Protein AF-A0A1W1YGX4-F1 (afdb_monomer_lite)

Sequence (320 aa):
MTSGFPNDYAIAIAATKGESDTSKILYVQVPSALRSQWGLASNPDLVGQQVDVTGALESYFSHPGMTGTSAIALADGSTPEEPEEPGEPGEPTDPGSYYDGTAGLTGSALKSKLHDIISNNTALSYDQVWDGIKDVDEDPQNTANVVLLYQGTSSPKSNNGGDVDNWNREHVWAKSHGDFGTSNGPGTDLHHLRPTDVTVNSDRGNLDFDNGGSENDEAPGNYTDSDSWEPRDEVKGDVARMIFYMAVRYEAGDRVDLEVNDQVNNGSNPYMGRLSVLKQWSQQDPPDAFEQRRNERIFDNWQGNRNPFIDHPEWVESIW

Organism: NCBI:txid857417

Secondary structure (DSSP, 8-state):
--S----SSEEEEESSTT---TTSEEEEE--HHHHHHH-TTT-GGGTT--EEEEEEEEEETTEEEEEEEEEEEETTSPPPPP---SS--------GGGGTT-TT--HHHHHHHHHHHHT--PPPPTTHHHHHHHHHTEETTEEEEEE-TTT--EEETT-BSSSTT-EEEEESS-TTTTT-TTSTTGGG-TTTEEEEEHHHHHHHTTPEES--SEEPSSSTT-EE-SSEEEPPGGGHHHHHHHHHHHHHHS-BTBS---EEEB-S--TTSSEEEEHHHHHHHHHHS---HHHHHHHHHIIIIIIS---HHHH-TTHHHHH-

Structure (mmCIF, N/CA/C/O backbone):
data_AF-A0A1W1YGX4-F1
#
_entry.id   AF-A0A1W1YGX4-F1
#
loop_
_atom_site.group_PDB
_atom_site.id
_atom_site.type_symbol
_atom_site.label_atom_id
_atom_site.label_alt_id
_atom_site.label_comp_id
_atom_site.label_asym_id
_atom_site.label_entity_id
_atom_site.label_seq_id
_atom_site.pdbx_PDB_ins_code
_atom_site.Cartn_x
_atom_site.Cartn_y
_atom_site.Cartn_z
_atom_site.occupancy
_atom_site.B_iso_or_equiv
_atom_site.auth_seq_id
_atom_site.auth_comp_id
_atom_site.auth_asym_id
_atom_site.auth_atom_id
_atom_site.pdbx_PDB_model_num
ATOM 1 N N . MET A 1 1 ? 9.420 -1.938 -37.970 1.00 51.91 1 MET A N 1
ATOM 2 C CA . MET A 1 1 ? 9.369 -1.668 -36.517 1.00 51.91 1 MET A CA 1
ATOM 3 C C . MET A 1 1 ? 9.808 -2.955 -35.839 1.00 51.91 1 MET A C 1
ATOM 5 O O . MET A 1 1 ? 9.121 -3.947 -36.026 1.00 51.91 1 MET A O 1
ATOM 9 N N . THR A 1 2 ? 10.999 -3.013 -35.238 1.00 52.97 2 THR A N 1
ATOM 10 C CA . THR A 1 2 ? 11.661 -4.297 -34.902 1.00 52.97 2 THR A CA 1
ATOM 11 C C . THR A 1 2 ? 11.847 -4.584 -33.411 1.00 52.97 2 THR A C 1
ATOM 13 O O . THR A 1 2 ? 12.460 -5.597 -33.114 1.00 52.97 2 THR A O 1
ATOM 16 N N . SER A 1 3 ? 11.322 -3.766 -32.491 1.00 57.69 3 SER A N 1
ATOM 17 C CA . SER A 1 3 ? 11.201 -4.094 -31.052 1.00 57.69 3 SER A CA 1
ATOM 18 C C . SER A 1 3 ? 10.672 -2.896 -30.254 1.00 57.69 3 SER A C 1
ATOM 20 O O . SER A 1 3 ? 10.833 -1.759 -30.701 1.00 57.69 3 SER A O 1
ATOM 22 N N . GLY A 1 4 ? 10.121 -3.151 -29.060 1.00 62.75 4 GLY A N 1
ATOM 23 C CA . GLY A 1 4 ? 9.811 -2.129 -28.047 1.00 62.75 4 GLY A CA 1
ATOM 24 C C . GLY A 1 4 ? 8.344 -1.705 -27.962 1.00 62.75 4 GLY A C 1
ATOM 25 O O . GLY A 1 4 ? 8.090 -0.537 -27.696 1.00 62.75 4 GLY A O 1
ATOM 26 N N . PHE A 1 5 ? 7.398 -2.608 -28.248 1.00 79.44 5 PHE A N 1
ATOM 27 C CA . PHE A 1 5 ? 5.956 -2.333 -28.216 1.00 79.44 5 PHE A CA 1
ATOM 28 C C . PHE A 1 5 ? 5.558 -1.634 -26.904 1.00 79.44 5 PHE A C 1
ATOM 30 O O . PHE A 1 5 ? 5.652 -2.253 -25.849 1.00 79.44 5 PHE A O 1
ATOM 37 N N . PRO A 1 6 ? 5.145 -0.354 -26.943 1.00 74.69 6 PRO A N 1
ATOM 38 C CA . PRO A 1 6 ? 4.904 0.420 -25.725 1.00 74.69 6 PRO A CA 1
ATOM 39 C C . PRO A 1 6 ? 3.594 0.038 -25.024 1.00 74.69 6 PRO A C 1
ATOM 41 O O . PRO A 1 6 ? 3.343 0.499 -23.919 1.00 74.69 6 PRO A O 1
ATOM 44 N N . ASN A 1 7 ? 2.725 -0.725 -25.694 1.00 84.44 7 ASN A N 1
ATOM 45 C CA . ASN A 1 7 ? 1.460 -1.245 -25.180 1.00 84.44 7 ASN A CA 1
ATOM 46 C C . ASN A 1 7 ? 0.888 -2.311 -26.133 1.00 84.44 7 ASN A C 1
ATOM 48 O O . ASN A 1 7 ? 1.381 -2.502 -27.248 1.00 84.44 7 ASN A O 1
ATOM 52 N N . ASP A 1 8 ? -0.210 -2.934 -25.705 1.00 89.81 8 ASP A N 1
ATOM 53 C CA . ASP A 1 8 ? -0.960 -3.956 -26.444 1.00 89.81 8 ASP A CA 1
ATOM 54 C C . ASP A 1 8 ? -2.157 -3.408 -27.235 1.00 89.81 8 ASP A C 1
ATOM 56 O O . ASP A 1 8 ? -3.064 -4.149 -27.604 1.00 89.81 8 ASP A O 1
ATOM 60 N N . TYR A 1 9 ? -2.225 -2.097 -27.479 1.00 87.06 9 TYR A N 1
ATOM 61 C CA . TYR A 1 9 ? -3.452 -1.467 -27.986 1.00 87.06 9 TYR A CA 1
ATOM 62 C C . TYR A 1 9 ? -3.599 -1.518 -29.502 1.00 87.06 9 TYR A C 1
ATOM 64 O O . TYR A 1 9 ? -4.708 -1.338 -30.015 1.00 87.06 9 TYR A O 1
ATOM 72 N N . ALA A 1 10 ? -2.502 -1.731 -30.224 1.00 87.50 10 ALA A N 1
ATOM 73 C CA . ALA A 1 10 ? -2.506 -1.759 -31.675 1.00 87.50 10 ALA A CA 1
ATOM 74 C C . ALA A 1 10 ? -1.401 -2.653 -32.234 1.00 87.50 10 ALA A C 1
ATOM 76 O O . ALA A 1 10 ? -0.293 -2.709 -31.703 1.00 87.50 10 ALA A O 1
ATOM 77 N N . ILE A 1 11 ? -1.690 -3.272 -33.376 1.00 90.75 11 ILE A N 1
ATOM 78 C CA . ILE A 1 11 ? -0.707 -3.973 -34.203 1.00 90.75 11 ILE A CA 1
ATOM 79 C C . ILE A 1 11 ? -0.682 -3.366 -35.604 1.00 90.75 11 ILE A C 1
ATOM 81 O O . ILE A 1 11 ? -1.639 -2.726 -36.041 1.00 90.75 11 ILE A O 1
ATOM 85 N N . ALA A 1 12 ? 0.420 -3.556 -36.324 1.00 89.62 12 ALA A N 1
ATOM 86 C CA . ALA A 1 12 ? 0.527 -3.168 -37.725 1.00 89.62 12 ALA A CA 1
ATOM 87 C C . ALA A 1 12 ? 0.709 -4.418 -38.583 1.00 89.62 12 ALA A C 1
ATOM 89 O O . ALA A 1 12 ? 1.630 -5.201 -38.348 1.00 89.62 12 ALA A O 1
ATOM 90 N N . ILE A 1 13 ? -0.147 -4.585 -39.589 1.00 90.81 13 ILE A N 1
ATOM 91 C CA . ILE A 1 13 ? -0.066 -5.695 -40.539 1.00 90.81 13 ILE A CA 1
ATOM 92 C C . ILE A 1 13 ? 0.375 -5.182 -41.906 1.00 90.81 13 ILE A C 1
ATOM 94 O O . ILE A 1 13 ? 0.005 -4.087 -42.331 1.00 90.81 13 ILE A O 1
ATOM 98 N N . ALA A 1 14 ? 1.167 -5.978 -42.614 1.00 90.12 14 ALA A N 1
ATOM 99 C CA . ALA A 1 14 ? 1.654 -5.644 -43.943 1.00 90.12 14 ALA A CA 1
ATOM 100 C C . ALA A 1 14 ? 1.386 -6.790 -44.916 1.00 90.12 14 ALA A C 1
ATOM 102 O O . ALA A 1 14 ? 1.444 -7.959 -44.542 1.00 90.12 14 ALA A O 1
ATOM 103 N N . ALA A 1 15 ? 1.162 -6.460 -46.189 1.00 86.94 15 ALA A N 1
ATOM 104 C CA . ALA A 1 15 ? 0.949 -7.465 -47.232 1.00 86.94 15 ALA A CA 1
ATOM 105 C C . ALA A 1 15 ? 2.222 -8.267 -47.575 1.00 86.94 15 ALA A C 1
ATOM 107 O O . ALA A 1 15 ? 2.141 -9.327 -48.193 1.00 86.94 15 ALA A O 1
ATOM 108 N N . THR A 1 16 ? 3.404 -7.765 -47.202 1.00 86.44 16 THR A N 1
ATOM 109 C CA . THR A 1 16 ? 4.698 -8.396 -47.489 1.00 86.44 16 THR A CA 1
ATOM 110 C C . THR A 1 16 ? 5.603 -8.393 -46.262 1.00 86.44 16 THR A C 1
ATOM 112 O O . THR A 1 16 ? 5.737 -7.377 -45.578 1.00 86.44 16 THR A O 1
ATOM 115 N N . LYS A 1 17 ? 6.278 -9.521 -46.012 1.00 83.75 17 LYS A N 1
ATOM 116 C CA . LYS A 1 17 ? 7.215 -9.680 -44.892 1.00 83.75 17 LYS A CA 1
ATOM 117 C C . LYS A 1 17 ? 8.342 -8.642 -44.957 1.00 83.75 17 LYS A C 1
ATOM 119 O O . LYS A 1 17 ? 9.005 -8.514 -45.983 1.00 83.75 17 LYS A O 1
ATOM 124 N N . GLY A 1 18 ? 8.584 -7.956 -43.840 1.00 80.94 18 GLY A N 1
ATOM 125 C CA . GLY A 1 18 ? 9.648 -6.956 -43.707 1.00 80.94 18 GLY A CA 1
ATOM 126 C C . GLY A 1 18 ? 9.294 -5.557 -44.221 1.00 80.94 18 GLY A C 1
ATOM 127 O O . GLY A 1 18 ? 10.152 -4.681 -44.174 1.00 80.94 18 GLY A O 1
ATOM 128 N N . GLU A 1 19 ? 8.062 -5.331 -44.687 1.00 86.81 19 GLU A N 1
ATOM 129 C CA . GLU A 1 19 ? 7.588 -3.988 -45.032 1.00 86.81 19 GLU A CA 1
ATOM 130 C C . GLU A 1 19 ? 7.532 -3.097 -43.783 1.00 86.81 19 GLU A C 1
ATOM 132 O O . GLU A 1 19 ? 7.082 -3.505 -42.710 1.00 86.81 19 GLU A O 1
ATOM 137 N N . SER A 1 20 ? 8.026 -1.873 -43.926 1.00 81.88 20 SER A N 1
ATOM 138 C CA . SER A 1 20 ? 8.138 -0.889 -42.848 1.00 81.88 20 SER A CA 1
ATOM 139 C C . SER A 1 20 ? 7.674 0.507 -43.259 1.00 81.88 20 SER A C 1
ATOM 141 O O . SER A 1 20 ? 7.694 1.418 -42.435 1.00 81.88 20 SER A O 1
ATOM 143 N N . ASP A 1 21 ? 7.295 0.692 -44.523 1.00 84.31 21 ASP A N 1
ATOM 144 C CA . ASP A 1 21 ? 6.683 1.910 -45.038 1.00 84.31 21 ASP A CA 1
ATOM 145 C C . ASP A 1 21 ? 5.280 2.068 -44.441 1.00 84.31 21 ASP A C 1
ATOM 147 O O . ASP A 1 21 ? 4.372 1.286 -44.726 1.00 84.31 21 ASP A O 1
ATOM 151 N N . THR A 1 22 ? 5.091 3.097 -43.613 1.00 81.12 22 THR A N 1
ATOM 152 C CA . THR A 1 22 ? 3.831 3.339 -42.894 1.00 81.12 22 THR A CA 1
ATOM 153 C C . THR A 1 22 ? 2.647 3.622 -43.820 1.00 81.12 22 THR A C 1
ATOM 155 O O . THR A 1 22 ? 1.501 3.511 -43.399 1.00 81.12 22 THR A O 1
ATOM 158 N N . SER A 1 23 ? 2.899 3.933 -45.097 1.00 82.56 23 SER A N 1
ATOM 159 C CA . SER A 1 23 ? 1.852 4.083 -46.113 1.00 82.56 23 SER A CA 1
ATOM 160 C C . SER A 1 23 ? 1.359 2.757 -46.710 1.00 82.56 23 SER A C 1
ATOM 162 O O . SER A 1 23 ? 0.353 2.745 -47.419 1.00 82.56 23 SER A O 1
ATOM 164 N N . LYS A 1 24 ? 2.051 1.643 -46.438 1.00 84.94 24 LYS A N 1
ATOM 165 C CA . LYS A 1 24 ? 1.766 0.300 -46.981 1.00 84.94 24 LYS A CA 1
ATOM 166 C C . LYS A 1 24 ? 1.413 -0.733 -45.913 1.00 84.94 24 LYS A C 1
ATOM 168 O O . LYS A 1 24 ? 1.269 -1.916 -46.227 1.00 84.94 24 LYS A O 1
ATOM 173 N N . ILE A 1 25 ? 1.281 -0.292 -44.670 1.00 88.31 25 ILE A N 1
ATOM 174 C CA . ILE A 1 25 ? 0.850 -1.120 -43.547 1.00 88.31 25 ILE A CA 1
ATOM 175 C C . ILE A 1 25 ? -0.532 -0.666 -43.092 1.00 88.31 25 ILE A C 1
ATOM 177 O O . ILE A 1 25 ? -0.873 0.512 -43.173 1.00 88.31 25 ILE A O 1
ATOM 181 N N . LEU A 1 26 ? -1.332 -1.615 -42.625 1.00 88.12 26 LEU A N 1
ATOM 182 C CA . LEU A 1 26 ? -2.630 -1.355 -42.028 1.00 88.12 26 LEU A CA 1
ATOM 183 C C . LEU A 1 26 ? -2.476 -1.402 -40.510 1.00 88.12 26 LEU A C 1
ATOM 185 O O . LEU A 1 26 ? -2.019 -2.406 -39.960 1.00 88.12 26 LEU A O 1
ATOM 189 N N . TYR A 1 27 ? -2.872 -0.327 -39.835 1.00 89.44 27 TYR A N 1
ATOM 190 C CA . TYR A 1 27 ? -2.946 -0.309 -38.379 1.00 89.44 27 TYR A CA 1
ATOM 191 C C . TYR A 1 27 ? -4.245 -0.961 -37.926 1.00 89.44 27 TYR A C 1
ATOM 193 O O . TYR A 1 27 ? -5.314 -0.632 -38.432 1.00 89.44 27 TYR A O 1
ATOM 201 N N . VAL A 1 28 ? -4.151 -1.867 -36.966 1.00 90.38 28 VAL A N 1
ATOM 202 C CA . VAL A 1 28 ? -5.272 -2.620 -36.413 1.00 90.38 28 VAL A CA 1
ATOM 203 C C . VAL A 1 28 ? -5.360 -2.295 -34.932 1.00 90.38 28 VAL A C 1
ATOM 205 O O . VAL A 1 28 ? -4.401 -2.502 -34.191 1.00 90.38 28 VAL A O 1
ATOM 208 N N . GLN A 1 29 ? -6.508 -1.787 -34.498 1.00 88.94 29 GLN A N 1
ATOM 209 C CA . GLN A 1 29 ? -6.807 -1.628 -33.081 1.00 88.94 29 GLN A CA 1
ATOM 210 C C . GLN A 1 29 ? -7.002 -3.009 -32.441 1.00 88.94 29 GLN A C 1
ATOM 212 O O . GLN A 1 29 ? -7.715 -3.840 -33.003 1.00 88.94 29 GLN A O 1
ATOM 217 N N . VAL A 1 30 ? -6.437 -3.237 -31.255 1.00 90.06 30 VAL A N 1
ATOM 218 C CA . VAL A 1 30 ? -6.647 -4.458 -30.459 1.00 90.06 30 VAL A CA 1
ATOM 219 C C . VAL A 1 30 ? -7.526 -4.120 -29.245 1.00 90.06 30 VAL A C 1
ATOM 221 O O . VAL A 1 30 ? -7.066 -3.490 -28.280 1.00 90.06 30 VAL A O 1
ATOM 224 N N . PRO A 1 31 ? -8.828 -4.467 -29.279 1.00 82.38 31 PRO A N 1
ATOM 225 C CA . PRO A 1 31 ? -9.720 -4.293 -28.137 1.00 82.38 31 PRO A CA 1
ATOM 226 C C . PRO A 1 31 ? -9.259 -5.111 -26.939 1.00 82.38 31 PRO A C 1
ATOM 228 O O . PRO A 1 31 ? -8.616 -6.139 -27.117 1.00 82.38 31 PRO A O 1
ATOM 231 N N . SER A 1 32 ? -9.638 -4.682 -25.732 1.00 79.25 32 SER A N 1
ATOM 232 C CA . SER A 1 32 ? -9.234 -5.308 -24.462 1.00 79.25 32 SER A CA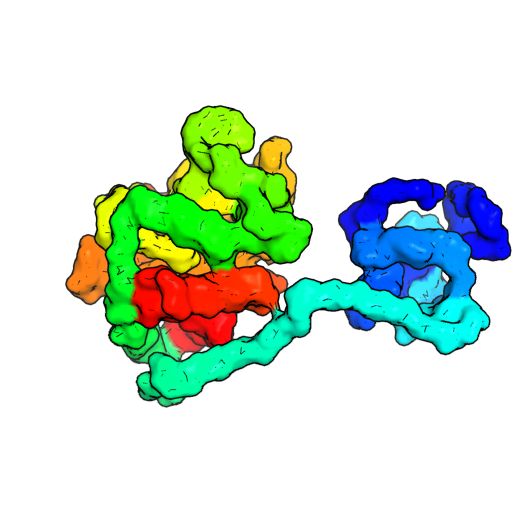 1
ATOM 233 C C . SER A 1 32 ? -9.353 -6.834 -24.468 1.00 79.25 32 SER A C 1
ATOM 235 O O . SER A 1 32 ? -8.394 -7.506 -24.114 1.00 79.25 32 SER A O 1
ATOM 237 N N . ALA A 1 33 ? -10.472 -7.366 -24.967 1.00 81.00 33 ALA A N 1
ATOM 238 C CA . ALA A 1 33 ? -10.752 -8.803 -25.034 1.00 81.00 33 ALA A CA 1
ATOM 239 C C . ALA A 1 33 ? -9.777 -9.624 -25.903 1.00 81.00 33 ALA A C 1
ATOM 241 O O . ALA A 1 33 ? -9.803 -10.845 -25.840 1.00 81.00 33 ALA A O 1
ATOM 242 N N . LEU A 1 34 ? -8.960 -8.977 -26.740 1.00 85.56 34 LEU A N 1
ATOM 243 C CA . LEU A 1 34 ? -7.992 -9.632 -27.624 1.00 85.56 34 LEU A CA 1
ATOM 244 C C . LEU A 1 34 ? -6.536 -9.312 -27.249 1.00 85.56 34 LEU A C 1
ATOM 246 O O . LEU A 1 34 ? -5.625 -9.819 -27.896 1.00 85.56 34 LEU A O 1
ATOM 250 N N . ARG A 1 35 ? -6.290 -8.467 -26.237 1.00 87.75 35 ARG A N 1
ATOM 251 C CA . ARG A 1 35 ? -4.935 -7.977 -25.921 1.00 87.75 35 ARG A CA 1
ATOM 252 C C . ARG A 1 35 ? -4.028 -9.059 -25.355 1.00 87.75 35 ARG A C 1
ATOM 254 O O . ARG A 1 35 ? -2.883 -9.117 -25.788 1.00 87.75 35 ARG A O 1
ATOM 261 N N . SER A 1 36 ? -4.540 -9.924 -24.474 1.00 83.56 36 SER A N 1
ATOM 262 C CA . SER A 1 36 ? -3.743 -11.014 -23.887 1.00 83.56 36 SER A CA 1
ATOM 263 C C . SER A 1 36 ? -3.160 -11.933 -24.959 1.00 83.56 36 SER A C 1
ATOM 265 O O . SER A 1 36 ? -2.019 -12.355 -24.841 1.00 83.56 36 SER A O 1
ATOM 267 N N . GLN A 1 37 ? -3.901 -12.167 -26.048 1.00 85.25 37 GLN A N 1
ATOM 268 C CA . GLN A 1 37 ? -3.499 -13.071 -27.128 1.00 85.25 37 GLN A CA 1
ATOM 269 C C . GLN A 1 37 ? -2.794 -12.384 -28.302 1.00 85.25 37 GLN A C 1
ATOM 271 O O . GLN A 1 37 ? -2.027 -13.031 -29.003 1.00 85.25 37 GLN A O 1
ATOM 276 N N . TRP A 1 38 ? -3.086 -11.109 -28.581 1.00 90.81 38 TRP A N 1
ATOM 277 C CA . TRP A 1 38 ? -2.663 -10.446 -29.829 1.00 90.81 38 TRP A CA 1
ATOM 278 C C . TRP A 1 38 ? -1.881 -9.154 -29.627 1.00 90.81 38 TRP A C 1
ATOM 280 O O . TRP A 1 38 ? -1.360 -8.587 -30.591 1.00 90.81 38 TRP A O 1
ATOM 290 N N . GLY A 1 39 ? -1.803 -8.671 -28.392 1.00 89.88 39 GLY A N 1
ATOM 291 C CA . GLY A 1 39 ? -0.984 -7.531 -28.032 1.00 89.88 39 GLY A CA 1
ATOM 292 C C . GLY A 1 39 ? 0.496 -7.868 -28.167 1.00 89.88 39 GLY A C 1
ATOM 293 O O . GLY A 1 39 ? 0.948 -8.879 -27.638 1.00 89.88 39 GLY A O 1
ATOM 294 N N . LEU A 1 40 ? 1.257 -7.046 -28.893 1.00 88.31 40 LEU A N 1
ATOM 295 C CA . LEU A 1 40 ? 2.670 -7.324 -29.167 1.00 88.31 40 LEU A CA 1
ATOM 296 C C . LEU A 1 40 ? 3.610 -6.973 -28.003 1.00 88.31 40 LEU A C 1
ATOM 298 O O . LEU A 1 40 ? 4.750 -7.432 -28.018 1.00 88.31 40 LEU A O 1
ATOM 302 N N . ALA A 1 41 ? 3.174 -6.183 -27.016 1.00 82.94 41 ALA A N 1
ATOM 303 C CA . ALA A 1 41 ? 3.945 -5.977 -25.790 1.00 82.94 41 ALA A CA 1
ATOM 304 C C . ALA A 1 41 ? 3.923 -7.248 -24.932 1.00 82.94 41 ALA A C 1
ATOM 306 O O . ALA A 1 41 ? 4.977 -7.680 -24.473 1.00 82.94 41 ALA A O 1
ATOM 307 N N . SER A 1 42 ? 2.757 -7.890 -24.825 1.00 82.75 42 SER A N 1
ATOM 308 C CA . SER A 1 42 ? 2.592 -9.190 -24.162 1.00 82.75 42 SER A CA 1
ATOM 309 C C . SER A 1 42 ? 3.091 -10.373 -25.004 1.00 82.75 42 SER A C 1
ATOM 311 O O . SER A 1 42 ? 3.617 -11.340 -24.464 1.00 82.75 42 SER A O 1
ATOM 313 N N . ASN A 1 43 ? 2.978 -10.292 -26.335 1.00 85.25 43 ASN A N 1
ATOM 314 C CA . ASN A 1 43 ? 3.267 -11.388 -27.270 1.00 85.25 43 ASN A CA 1
ATOM 315 C C . ASN A 1 43 ? 4.255 -10.965 -28.380 1.00 85.25 43 ASN A C 1
ATOM 317 O O . ASN A 1 43 ? 3.900 -10.954 -29.568 1.00 85.25 43 ASN A O 1
ATOM 321 N N . PRO A 1 44 ? 5.512 -10.612 -28.048 1.00 85.75 44 PRO A N 1
ATOM 322 C CA . PRO A 1 44 ? 6.487 -10.141 -29.036 1.00 85.75 44 PRO A CA 1
ATOM 323 C C . PRO A 1 44 ? 6.828 -11.193 -30.108 1.00 85.75 44 PRO A C 1
ATOM 325 O O . PRO A 1 44 ? 7.241 -10.830 -31.212 1.00 85.75 44 PRO A O 1
ATOM 328 N N . ASP A 1 45 ? 6.604 -12.480 -29.832 1.00 84.94 45 ASP A N 1
ATOM 329 C CA . ASP A 1 45 ? 6.863 -13.587 -30.763 1.00 84.94 45 ASP A CA 1
ATOM 330 C C . ASP A 1 45 ? 5.851 -13.678 -31.921 1.00 84.94 45 ASP A C 1
ATOM 332 O O . ASP A 1 45 ? 6.099 -14.358 -32.923 1.00 84.94 45 ASP A O 1
ATOM 336 N N . LEU A 1 46 ? 4.736 -12.939 -31.853 1.00 87.12 46 LEU A N 1
ATOM 337 C CA . LEU A 1 46 ? 3.782 -12.827 -32.963 1.00 87.12 46 LEU A CA 1
ATOM 338 C C . LEU A 1 46 ? 4.303 -11.964 -34.118 1.00 87.12 46 LEU A C 1
ATOM 340 O O . LEU A 1 46 ? 3.722 -11.945 -35.209 1.00 87.12 46 LEU A O 1
ATOM 344 N N . VAL A 1 47 ? 5.416 -11.254 -33.925 1.00 87.81 47 VAL A N 1
ATOM 345 C CA . VAL A 1 47 ? 6.023 -10.442 -34.979 1.00 87.81 47 VAL A CA 1
ATOM 346 C C . VAL A 1 47 ? 6.437 -11.314 -36.162 1.00 87.81 47 VAL A C 1
ATOM 348 O O . VAL A 1 47 ? 7.305 -12.179 -36.078 1.00 87.81 47 VAL A O 1
ATOM 351 N N . GLY A 1 48 ? 5.855 -11.017 -37.324 1.00 85.19 48 GLY A N 1
ATOM 352 C CA . GLY A 1 48 ? 6.144 -11.728 -38.568 1.00 85.19 48 GLY A CA 1
ATOM 353 C C . GLY A 1 48 ? 5.263 -12.951 -38.818 1.00 85.19 48 GLY A C 1
ATOM 354 O O . GLY A 1 48 ? 5.464 -13.605 -39.845 1.00 85.19 48 GLY A O 1
ATOM 355 N N . GLN A 1 49 ? 4.292 -13.222 -37.940 1.00 88.44 49 GLN A N 1
ATOM 356 C CA . GLN A 1 49 ? 3.219 -14.179 -38.193 1.00 88.44 49 GLN A CA 1
ATOM 357 C C . GLN A 1 49 ? 2.201 -13.619 -39.193 1.00 88.44 49 GLN A C 1
ATOM 359 O O . GLN A 1 49 ? 2.004 -12.406 -39.304 1.00 88.44 49 GLN A O 1
ATOM 364 N N . GLN A 1 50 ? 1.559 -14.514 -39.944 1.00 89.00 50 GLN A N 1
ATOM 365 C CA . GLN A 1 50 ? 0.488 -14.150 -40.866 1.00 89.00 50 GLN A CA 1
ATOM 366 C C . GLN A 1 50 ? -0.858 -14.259 -40.149 1.00 89.00 50 GLN A C 1
ATOM 368 O O . GLN A 1 50 ? -1.182 -15.313 -39.604 1.00 89.00 50 GLN A O 1
ATOM 373 N N . VAL A 1 51 ? -1.638 -13.180 -40.188 1.00 89.38 51 VAL A N 1
ATOM 374 C CA . VAL A 1 51 ? -2.921 -13.080 -39.489 1.00 89.38 51 VAL A CA 1
ATOM 375 C C . VAL A 1 51 ? -4.039 -12.641 -40.425 1.00 89.38 51 VAL A C 1
ATOM 377 O O . VAL A 1 51 ? -3.820 -11.826 -41.324 1.00 89.38 51 VAL A O 1
ATOM 380 N N . ASP A 1 52 ? -5.239 -13.141 -40.161 1.00 89.00 52 ASP A N 1
ATOM 381 C CA . ASP A 1 52 ? -6.498 -12.629 -40.685 1.00 89.00 52 ASP A CA 1
ATOM 382 C C . ASP A 1 52 ? -7.170 -11.774 -39.607 1.00 89.00 52 ASP A C 1
ATOM 384 O O . ASP A 1 52 ? -7.262 -12.174 -38.446 1.00 89.00 52 ASP A O 1
ATOM 388 N N . VAL A 1 53 ? -7.646 -10.586 -39.984 1.00 88.81 53 VAL A N 1
ATOM 389 C CA . VAL A 1 53 ? -8.252 -9.615 -39.061 1.00 88.81 53 VAL A CA 1
ATOM 390 C C . VAL A 1 53 ? -9.639 -9.236 -39.567 1.00 88.81 53 VAL A C 1
ATOM 392 O O . VAL A 1 53 ? -9.811 -8.891 -40.737 1.00 88.81 53 VAL A O 1
ATOM 395 N N . THR A 1 54 ? -10.633 -9.286 -38.681 1.00 88.94 54 THR A N 1
ATOM 396 C CA . THR A 1 54 ? -12.010 -8.864 -38.967 1.00 88.94 54 THR A CA 1
ATOM 397 C C . THR A 1 54 ? -12.354 -7.617 -38.161 1.00 88.94 54 THR A C 1
ATOM 399 O O . THR A 1 54 ? -12.271 -7.630 -36.935 1.00 88.94 54 THR A O 1
ATOM 402 N N . GLY A 1 55 ? -12.787 -6.555 -38.838 1.00 87.25 55 GLY A N 1
ATOM 403 C CA . GLY A 1 55 ? -13.176 -5.291 -38.214 1.00 87.25 55 GLY A CA 1
ATOM 404 C C . GLY A 1 55 ? -13.721 -4.288 -39.231 1.00 87.25 55 GLY A C 1
ATOM 405 O O . GLY A 1 55 ? -13.867 -4.601 -40.417 1.00 87.25 55 GLY A O 1
ATOM 406 N N . ALA A 1 56 ? -14.029 -3.079 -38.766 1.00 85.62 56 ALA A N 1
ATOM 407 C CA . ALA A 1 56 ? -14.455 -1.974 -39.617 1.00 85.62 56 ALA A CA 1
ATOM 408 C C . ALA A 1 56 ? -13.237 -1.223 -40.174 1.00 85.62 56 ALA A C 1
ATOM 410 O O . ALA A 1 56 ? -12.240 -1.047 -39.480 1.00 85.62 56 ALA A O 1
ATOM 411 N N . LEU A 1 57 ? -13.308 -0.770 -41.430 1.00 84.38 57 LEU A N 1
ATOM 412 C CA . LEU A 1 57 ? -12.265 0.070 -42.024 1.00 84.38 57 LEU A CA 1
ATOM 413 C C . LEU A 1 57 ? -12.599 1.546 -41.787 1.00 84.38 57 LEU A C 1
ATOM 415 O O . LEU A 1 57 ? -13.538 2.072 -42.386 1.00 84.38 57 LEU A O 1
ATOM 419 N N . GLU A 1 58 ? -11.812 2.212 -40.949 1.00 82.06 58 GLU A N 1
ATOM 420 C CA . GLU A 1 58 ? -11.993 3.616 -40.569 1.00 82.06 58 GLU A CA 1
ATOM 421 C C . GLU A 1 58 ? -10.643 4.350 -40.491 1.00 82.06 58 GLU A C 1
ATOM 423 O O . GLU A 1 58 ? -9.594 3.810 -40.836 1.00 82.06 58 GLU A O 1
ATOM 428 N N . SER A 1 59 ? -10.650 5.621 -40.084 1.00 75.88 59 SER A N 1
ATOM 429 C CA . SER A 1 59 ? -9.408 6.345 -39.805 1.00 75.88 59 SER A CA 1
ATOM 430 C C . SER A 1 59 ? -8.883 5.963 -38.420 1.00 75.88 59 SER A C 1
ATOM 432 O O . SER A 1 59 ? -9.594 6.114 -37.429 1.00 75.88 59 SER A O 1
ATOM 434 N N . TYR A 1 60 ? -7.630 5.524 -38.338 1.00 70.88 60 TYR A N 1
ATOM 435 C CA . TYR A 1 60 ? -6.925 5.227 -37.095 1.00 70.88 60 TYR A CA 1
ATOM 436 C C . TYR A 1 60 ? -5.516 5.831 -37.160 1.00 70.88 60 TYR A C 1
ATOM 438 O O . TYR A 1 60 ? -4.803 5.655 -38.146 1.00 70.88 60 TYR A O 1
ATOM 446 N N . PHE A 1 61 ? -5.139 6.630 -36.155 1.00 63.53 61 PHE A N 1
ATOM 447 C CA . PHE A 1 61 ? -3.911 7.448 -36.163 1.00 63.53 61 PHE A CA 1
ATOM 448 C C . PHE A 1 61 ? -3.721 8.324 -37.418 1.00 63.53 61 PHE A C 1
ATOM 450 O O . PHE A 1 61 ? -2.603 8.554 -37.865 1.00 63.53 61 PHE A O 1
ATOM 457 N N . SER A 1 62 ? -4.807 8.861 -37.984 1.00 73.69 62 SER A N 1
ATOM 458 C CA . SER A 1 62 ? -4.791 9.651 -39.233 1.00 73.69 62 SER A CA 1
ATOM 459 C C . SER A 1 62 ? -4.418 8.862 -40.501 1.00 73.69 62 SER A C 1
ATOM 461 O O . SER A 1 62 ? -4.145 9.465 -41.540 1.00 73.69 62 SER A O 1
ATOM 463 N N . HIS A 1 63 ? -4.459 7.527 -40.444 1.00 73.00 63 HIS A N 1
ATOM 464 C CA . HIS A 1 63 ? -4.274 6.611 -41.571 1.00 73.00 63 HIS A CA 1
ATOM 465 C C . HIS A 1 63 ? -5.506 5.709 -41.749 1.00 73.00 63 HIS A C 1
ATOM 467 O O . HIS A 1 63 ? -6.274 5.538 -40.803 1.00 73.00 63 HIS A O 1
ATOM 473 N N . PRO A 1 64 ? -5.725 5.102 -42.931 1.00 76.06 64 PRO A N 1
ATOM 474 C CA . PRO A 1 64 ? -6.655 3.983 -43.047 1.00 76.06 64 PRO A CA 1
ATOM 475 C C . PRO A 1 64 ? -6.242 2.872 -42.074 1.00 76.06 64 PRO A C 1
ATOM 477 O O . PRO A 1 64 ? -5.106 2.400 -42.117 1.00 76.06 64 PRO A O 1
ATOM 480 N N . GLY A 1 65 ? -7.149 2.477 -41.190 1.00 82.88 65 GLY A N 1
ATOM 481 C CA . GLY A 1 65 ? -6.918 1.468 -40.168 1.00 82.88 65 GLY A CA 1
ATOM 482 C C . GLY A 1 65 ? -8.164 0.636 -39.904 1.00 82.88 65 GLY A C 1
ATOM 483 O O . GLY A 1 65 ? -9.270 0.976 -40.322 1.00 82.88 65 GLY A O 1
ATOM 484 N N . MET A 1 66 ? -7.970 -0.489 -39.233 1.00 85.44 66 MET A N 1
ATOM 485 C CA . MET A 1 66 ? -9.049 -1.365 -38.813 1.00 85.44 66 MET A CA 1
ATOM 486 C C . MET A 1 66 ? -9.408 -1.064 -37.359 1.00 85.44 66 MET A C 1
ATOM 488 O O . MET A 1 66 ? -8.595 -1.275 -36.457 1.00 85.44 66 MET A O 1
ATOM 492 N N . THR A 1 67 ? -10.610 -0.537 -37.146 1.00 78.19 67 THR A N 1
ATOM 493 C CA . THR A 1 67 ? -11.180 -0.221 -35.830 1.00 78.19 67 THR A CA 1
ATOM 494 C C . THR A 1 67 ? -12.292 -1.215 -35.498 1.00 78.19 67 THR A C 1
ATOM 496 O O . THR A 1 67 ? -12.835 -1.891 -36.377 1.00 78.19 67 THR A O 1
ATOM 499 N N . GLY A 1 68 ? -12.618 -1.356 -34.209 1.00 79.00 68 GLY A N 1
ATOM 500 C CA . GLY A 1 68 ? -13.672 -2.285 -33.781 1.00 79.00 68 GLY A CA 1
ATOM 501 C C . GLY A 1 68 ? -13.379 -3.746 -34.144 1.00 79.00 68 GLY A C 1
ATOM 502 O O . GLY A 1 68 ? -14.290 -4.481 -34.523 1.00 79.00 68 GLY A O 1
ATOM 503 N N . THR A 1 69 ? -12.108 -4.149 -34.080 1.00 85.25 69 THR A N 1
ATOM 504 C CA . THR A 1 69 ? -11.643 -5.499 -34.418 1.00 85.25 69 THR A CA 1
ATOM 505 C C . THR A 1 69 ? -12.383 -6.551 -33.599 1.00 85.25 69 THR A C 1
ATOM 507 O O . THR A 1 69 ? -12.237 -6.621 -32.384 1.00 85.25 69 THR A O 1
ATOM 510 N N . SER A 1 70 ? -13.185 -7.381 -34.258 1.00 85.75 70 SER A N 1
ATOM 511 C CA . SER A 1 70 ? -13.986 -8.412 -33.594 1.00 85.75 70 SER A CA 1
ATOM 512 C C . SER A 1 70 ? -13.287 -9.768 -33.542 1.00 85.75 70 SER A C 1
ATOM 514 O O . SER A 1 70 ? -13.692 -10.620 -32.758 1.00 85.75 70 SER A O 1
ATOM 516 N N . ALA A 1 71 ? -12.286 -9.995 -34.398 1.00 85.94 71 ALA A N 1
ATOM 517 C CA . ALA A 1 71 ? -11.514 -11.234 -34.423 1.00 85.94 71 ALA A CA 1
ATOM 518 C C . ALA A 1 71 ? -10.139 -11.035 -35.073 1.00 85.94 71 ALA A C 1
ATOM 520 O O . ALA A 1 71 ? -10.012 -10.293 -36.052 1.00 85.94 71 ALA A O 1
ATOM 521 N N . ILE A 1 72 ? -9.145 -11.758 -34.557 1.00 88.00 72 ILE A N 1
ATOM 522 C CA . ILE A 1 72 ? -7.830 -11.967 -35.168 1.00 88.00 72 ILE A CA 1
ATOM 523 C C . ILE A 1 72 ? -7.567 -13.479 -35.141 1.00 88.00 72 ILE A C 1
ATOM 525 O O . ILE A 1 72 ? -7.905 -14.136 -34.157 1.00 88.00 72 ILE A O 1
ATOM 529 N N . ALA A 1 73 ? -7.028 -14.040 -36.220 1.00 88.12 73 ALA A N 1
ATOM 530 C CA . ALA A 1 73 ? -6.696 -15.462 -36.321 1.00 88.12 73 ALA A CA 1
ATOM 531 C C . ALA A 1 73 ? -5.376 -15.659 -37.073 1.00 88.12 73 ALA A C 1
ATOM 533 O O . ALA A 1 73 ? -5.076 -14.886 -37.982 1.00 88.12 73 ALA A O 1
ATOM 534 N N . LEU A 1 74 ? -4.593 -16.690 -36.734 1.00 86.19 74 LEU A N 1
ATOM 535 C CA . LEU A 1 74 ? -3.429 -17.057 -37.541 1.00 86.19 74 LEU A CA 1
ATOM 536 C C . LEU A 1 74 ? -3.911 -17.704 -38.841 1.00 86.19 74 LEU A C 1
ATOM 538 O O . LEU A 1 74 ? -4.888 -18.455 -38.859 1.00 86.19 74 LEU A O 1
ATOM 542 N N . ALA A 1 75 ? -3.206 -17.437 -39.938 1.00 80.56 75 ALA A N 1
ATOM 543 C CA . ALA A 1 75 ? -3.574 -17.954 -41.258 1.00 80.56 75 ALA A CA 1
ATOM 544 C C . ALA A 1 75 ? -3.502 -19.493 -41.361 1.00 80.56 75 ALA A C 1
ATOM 546 O O . ALA A 1 75 ? -4.069 -20.079 -42.282 1.00 80.56 75 ALA A O 1
ATOM 547 N N . ASP A 1 76 ? -2.809 -20.157 -40.433 1.00 78.19 76 ASP A N 1
ATOM 548 C CA . ASP A 1 76 ? -2.753 -21.619 -40.330 1.00 78.19 76 ASP A CA 1
ATOM 549 C C . ASP A 1 76 ? -3.890 -22.223 -39.480 1.00 78.19 76 ASP A C 1
ATOM 551 O O . ASP A 1 76 ? -3.980 -23.445 -39.347 1.00 78.19 76 ASP A O 1
ATOM 555 N N . GLY A 1 77 ? -4.788 -21.384 -38.953 1.00 67.38 77 GLY A N 1
ATOM 556 C CA . GLY A 1 77 ? -5.933 -21.791 -38.144 1.00 67.38 77 GLY A CA 1
ATOM 557 C C . GLY A 1 77 ? -5.590 -22.147 -36.698 1.00 67.38 77 GLY A C 1
ATOM 558 O O . GLY A 1 77 ? -6.480 -22.596 -35.975 1.00 67.38 77 GLY A O 1
ATOM 559 N N . SER A 1 78 ? -4.339 -21.961 -36.270 1.00 72.62 78 SER A N 1
ATOM 560 C CA . SER A 1 78 ? -3.977 -22.043 -34.859 1.00 72.62 78 SER A CA 1
ATOM 561 C C . SER A 1 78 ? -4.377 -20.761 -34.121 1.00 72.62 78 SER A C 1
ATOM 563 O O . SER A 1 78 ? -4.430 -19.663 -34.681 1.00 72.62 78 SER A O 1
ATOM 565 N N . THR A 1 79 ? -4.719 -20.901 -32.850 1.00 63.81 79 THR A N 1
ATOM 566 C CA . THR A 1 79 ? -4.795 -19.772 -31.920 1.00 63.81 79 THR A CA 1
ATOM 567 C C . THR A 1 79 ? -3.413 -19.610 -31.300 1.00 63.81 79 THR A C 1
ATOM 569 O O . THR A 1 79 ? -2.848 -20.636 -30.908 1.00 63.81 79 THR A O 1
ATOM 572 N N . PRO A 1 80 ? -2.860 -18.384 -31.208 1.00 68.00 80 PRO A N 1
ATOM 573 C CA . PRO A 1 80 ? -1.702 -18.136 -30.362 1.00 68.00 80 PRO A CA 1
ATOM 574 C C . PRO A 1 80 ? -1.928 -18.779 -28.998 1.00 68.00 80 PRO A C 1
ATOM 576 O O . PRO A 1 80 ? -3.019 -18.648 -28.436 1.00 68.00 80 PRO A O 1
ATOM 579 N N . GLU A 1 81 ? -0.932 -19.518 -28.514 1.00 55.97 81 GLU A N 1
ATOM 580 C CA . GLU A 1 81 ? -0.944 -19.953 -27.124 1.00 55.97 81 GLU A CA 1
ATOM 581 C C . GLU A 1 81 ? -0.998 -18.684 -26.278 1.00 55.97 81 GLU A C 1
ATOM 583 O O . GLU A 1 81 ? -0.172 -17.784 -26.442 1.00 55.97 81 GLU A O 1
ATOM 588 N N . GLU A 1 82 ? -2.030 -18.582 -25.443 1.00 53.16 82 GLU A N 1
ATOM 589 C CA . GLU A 1 82 ? -2.051 -17.589 -24.381 1.00 53.16 82 GLU A CA 1
ATOM 590 C C . GLU A 1 82 ? -0.767 -17.815 -23.573 1.00 53.16 82 GLU A C 1
ATOM 592 O O . GLU A 1 82 ? -0.468 -18.979 -23.270 1.00 53.16 82 GLU A O 1
ATOM 597 N N . PRO A 1 83 ? 0.045 -16.771 -23.316 1.00 46.88 83 PRO A N 1
ATOM 598 C CA . PRO A 1 83 ? 1.238 -16.919 -22.494 1.00 46.88 83 PRO A CA 1
ATOM 599 C C . PRO A 1 83 ? 0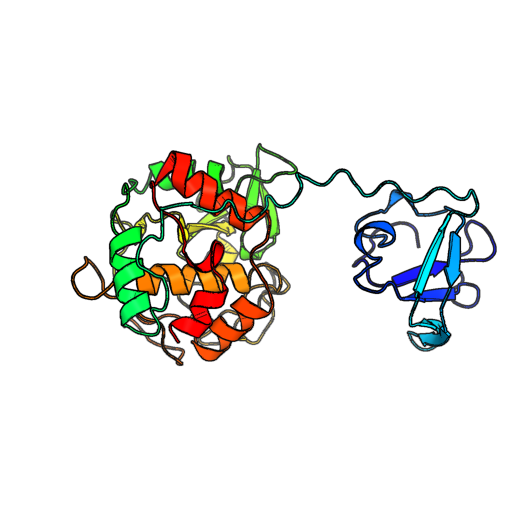.872 -17.724 -21.248 1.00 46.88 83 PRO A C 1
ATOM 601 O O . PRO A 1 83 ? -0.199 -17.485 -20.690 1.00 46.88 83 PRO A O 1
ATOM 604 N N . GLU A 1 84 ? 1.709 -18.683 -20.828 1.00 39.47 84 GLU A N 1
ATOM 605 C CA . GLU A 1 84 ? 1.488 -19.334 -19.534 1.00 39.47 84 GLU A CA 1
ATOM 606 C C . GLU A 1 84 ? 1.387 -18.222 -18.489 1.00 39.47 84 GLU A C 1
ATOM 608 O O . GLU A 1 84 ? 2.376 -17.540 -18.200 1.00 39.47 84 GLU A O 1
ATOM 613 N N . GLU A 1 85 ? 0.172 -17.987 -17.988 1.00 39.91 85 GLU A N 1
ATOM 614 C CA . GLU A 1 85 ? -0.037 -17.001 -16.945 1.00 39.91 85 GLU A CA 1
ATOM 615 C C . GLU A 1 85 ? 0.865 -17.373 -15.760 1.00 39.91 85 GLU A C 1
ATOM 617 O O . GLU A 1 85 ? 1.029 -18.565 -15.457 1.00 39.91 85 GLU A O 1
ATOM 622 N N . PRO A 1 86 ? 1.456 -16.395 -15.056 1.00 43.12 86 PRO A N 1
ATOM 623 C CA . PRO A 1 86 ? 1.990 -16.619 -13.724 1.00 43.12 86 PRO A CA 1
ATOM 624 C C . PRO A 1 86 ? 0.856 -17.020 -12.761 1.00 43.12 86 PRO A C 1
ATOM 626 O O . PRO A 1 86 ? 0.446 -16.229 -11.926 1.00 43.12 86 PRO A O 1
ATOM 629 N N . GLY A 1 87 ? 0.372 -18.264 -12.865 1.00 32.34 87 GLY A N 1
ATOM 630 C CA . GLY A 1 87 ? -0.859 -18.738 -12.233 1.00 32.34 87 GLY A CA 1
ATOM 631 C C . GLY A 1 87 ? -2.089 -17.993 -12.756 1.00 32.34 87 GLY A C 1
ATOM 632 O O . GLY A 1 87 ? -2.052 -16.780 -12.915 1.00 32.34 87 GLY A O 1
ATOM 633 N N . GLU A 1 88 ? -3.203 -18.696 -12.974 1.00 32.06 88 GLU A N 1
ATOM 634 C CA . GLU A 1 88 ? -4.503 -18.012 -12.976 1.00 32.06 88 GLU A CA 1
ATOM 635 C C . GLU A 1 88 ? -4.550 -17.060 -11.761 1.00 32.06 88 GLU A C 1
ATOM 637 O O . GLU A 1 88 ? -4.058 -17.455 -10.689 1.00 32.06 88 GLU A O 1
ATOM 642 N N . PRO A 1 89 ? -5.141 -15.849 -11.854 1.00 40.25 89 PRO A N 1
ATOM 643 C CA . PRO A 1 89 ? -5.603 -15.184 -10.650 1.00 40.25 89 PRO A CA 1
ATOM 644 C C . PRO A 1 89 ? -6.462 -16.224 -9.947 1.00 40.25 89 PRO A C 1
ATOM 646 O O . PRO A 1 89 ? -7.470 -16.675 -10.499 1.00 40.25 89 PRO A O 1
ATOM 649 N N . GLY A 1 90 ? -6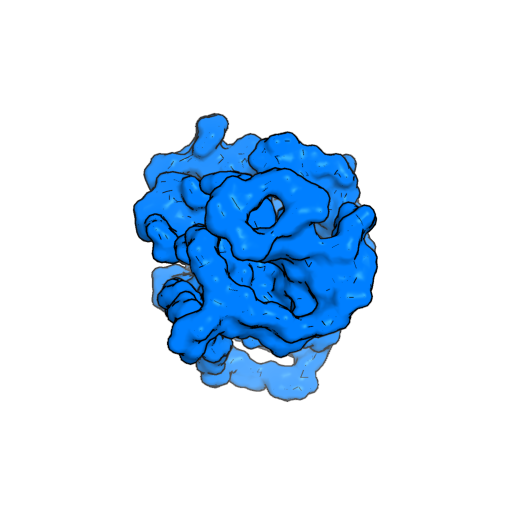.007 -16.686 -8.780 1.00 34.94 90 GLY A N 1
ATOM 650 C CA . GLY A 1 90 ? -6.845 -17.535 -7.958 1.00 34.94 90 GLY A CA 1
ATOM 651 C C . GLY A 1 90 ? -8.195 -16.841 -7.883 1.00 34.94 90 GLY A C 1
ATOM 652 O O . GLY A 1 90 ? -8.240 -15.615 -7.735 1.00 34.94 90 GLY A O 1
ATOM 653 N N . GLU A 1 91 ? -9.291 -17.592 -8.028 1.00 36.94 91 GLU A N 1
ATOM 654 C CA . GLU A 1 91 ? -10.556 -17.089 -7.498 1.00 36.94 91 GLU A CA 1
ATOM 655 C C . GLU A 1 91 ? -10.237 -16.451 -6.144 1.00 36.94 91 GLU A C 1
ATOM 657 O O . GLU A 1 91 ? -9.455 -17.079 -5.411 1.00 36.94 91 GLU A O 1
ATOM 662 N N . PRO A 1 92 ? -10.747 -15.233 -5.843 1.00 45.91 92 PRO A N 1
ATOM 663 C CA . PRO A 1 92 ? -10.506 -14.603 -4.554 1.00 45.91 92 PRO A CA 1
ATOM 664 C C . PRO A 1 92 ? -10.731 -15.697 -3.537 1.00 45.91 92 PRO A C 1
ATOM 666 O O . PRO A 1 92 ? -11.818 -16.279 -3.510 1.00 45.91 92 PRO A O 1
ATOM 669 N N . THR A 1 93 ? -9.652 -16.107 -2.866 1.00 48.44 93 THR A N 1
ATOM 670 C CA . THR A 1 93 ? -9.682 -17.295 -2.023 1.00 48.44 93 THR A CA 1
ATOM 671 C C . THR A 1 93 ? -10.745 -16.974 -1.007 1.00 48.44 93 THR A C 1
ATOM 673 O O . THR A 1 93 ? -10.495 -16.099 -0.177 1.00 48.44 93 THR A O 1
ATOM 676 N N . ASP A 1 94 ? -11.937 -17.565 -1.151 1.00 58.28 94 ASP A N 1
ATOM 677 C CA . ASP A 1 94 ? -13.047 -17.283 -0.258 1.00 58.28 94 ASP A CA 1
ATOM 678 C C . ASP A 1 94 ? -12.465 -17.512 1.130 1.00 58.28 94 ASP A C 1
ATOM 680 O O . ASP A 1 94 ? -12.095 -18.649 1.457 1.00 58.28 94 ASP A O 1
ATOM 684 N N . PRO A 1 95 ? -12.294 -16.450 1.934 1.00 67.75 95 PRO A N 1
ATOM 685 C CA . PRO A 1 95 ? -11.623 -16.583 3.211 1.00 67.75 95 PRO A CA 1
ATOM 686 C C . PRO A 1 95 ? -12.536 -17.356 4.184 1.00 67.75 95 PRO A C 1
ATOM 688 O O . PRO A 1 95 ? -12.224 -17.539 5.364 1.00 67.75 95 PRO A O 1
ATOM 691 N N . GLY A 1 96 ? -13.674 -17.854 3.686 1.00 79.31 96 GLY A N 1
ATOM 692 C CA . GLY A 1 96 ? -14.576 -18.775 4.323 1.00 79.31 96 GLY A CA 1
ATOM 693 C C . GLY A 1 96 ? -15.245 -18.053 5.468 1.00 79.31 96 GLY A C 1
ATOM 694 O O . GLY A 1 96 ? -15.859 -17.003 5.308 1.00 79.31 96 GLY A O 1
ATOM 695 N N . SER A 1 97 ? -15.072 -18.590 6.669 1.00 90.88 97 SER A N 1
ATOM 696 C CA . SER A 1 97 ? -15.623 -17.986 7.880 1.00 90.88 97 SER A CA 1
ATOM 697 C C . SER A 1 97 ? -14.842 -16.766 8.386 1.00 90.88 97 SER A C 1
ATOM 699 O O . SER A 1 97 ? -15.185 -16.238 9.443 1.00 90.88 97 SER A O 1
ATOM 701 N N . TYR A 1 98 ? -13.764 -16.330 7.717 1.00 94.56 98 TYR A N 1
ATOM 702 C CA . TYR A 1 98 ? -12.915 -15.239 8.220 1.00 94.56 98 TYR A CA 1
ATOM 703 C C . TYR A 1 98 ? -13.703 -13.939 8.437 1.00 94.56 98 TYR A C 1
ATOM 705 O O . TYR A 1 98 ? -13.518 -13.266 9.450 1.00 94.56 98 TYR A O 1
ATOM 713 N N . TYR A 1 99 ? -14.639 -13.628 7.533 1.00 96.31 99 TYR A N 1
ATOM 714 C CA . TYR A 1 99 ? -15.491 -12.440 7.617 1.00 96.31 99 TYR A CA 1
ATOM 715 C C . TYR A 1 99 ? -16.877 -12.703 8.228 1.00 96.31 99 TYR A C 1
ATOM 717 O O . TYR A 1 99 ? -17.817 -11.934 8.023 1.00 96.31 99 TYR A O 1
ATOM 725 N N . ASP A 1 100 ? -17.034 -13.766 9.020 1.00 95.88 100 ASP A N 1
ATOM 726 C CA . ASP A 1 100 ? -18.323 -14.105 9.621 1.00 95.88 100 ASP A CA 1
ATOM 727 C C . ASP A 1 100 ? -18.925 -12.950 10.443 1.00 95.88 100 ASP A C 1
ATOM 729 O O . ASP A 1 100 ? -18.319 -12.358 11.349 1.00 95.88 100 ASP A O 1
ATOM 733 N N . GLY A 1 101 ? -20.195 -12.665 10.150 1.00 96.00 101 GLY A N 1
ATOM 734 C CA . GLY A 1 101 ? -20.976 -11.618 10.803 1.00 96.00 101 GLY A CA 1
ATOM 735 C C . GLY A 1 101 ? -20.888 -10.238 10.149 1.00 96.00 101 GLY A C 1
ATOM 736 O O . GLY A 1 101 ? -21.418 -9.296 10.731 1.00 96.00 101 GLY A O 1
ATOM 737 N N . THR A 1 102 ? -20.268 -10.100 8.972 1.00 97.00 102 THR A N 1
ATOM 738 C CA . THR A 1 102 ? -20.334 -8.869 8.154 1.00 97.00 102 THR A CA 1
ATOM 739 C C . THR A 1 102 ? -21.597 -8.786 7.290 1.00 97.00 102 THR A C 1
ATOM 741 O O . THR A 1 102 ? -21.956 -7.708 6.821 1.00 97.00 102 THR A O 1
ATOM 744 N N . ALA A 1 103 ? -22.301 -9.907 7.095 1.00 94.50 103 ALA A N 1
ATOM 745 C CA . ALA A 1 103 ? -23.446 -10.004 6.193 1.00 94.50 103 ALA A CA 1
ATOM 746 C C . ALA A 1 103 ? -24.521 -8.934 6.473 1.00 94.50 103 ALA A C 1
ATOM 748 O O . ALA A 1 103 ? -25.128 -8.895 7.545 1.00 94.50 103 ALA A O 1
ATOM 749 N N . GLY A 1 104 ? -24.781 -8.088 5.471 1.00 94.62 104 GLY A N 1
ATOM 750 C CA . GLY A 1 104 ? -25.789 -7.026 5.522 1.00 94.62 104 GLY A CA 1
ATOM 751 C C . GLY A 1 104 ? -25.397 -5.786 6.333 1.00 94.62 104 GLY A C 1
ATOM 752 O O . GLY A 1 104 ? -26.225 -4.886 6.469 1.00 94.62 104 GLY A O 1
ATOM 753 N N . LEU A 1 105 ? -24.175 -5.720 6.872 1.00 98.06 105 LEU A N 1
ATOM 754 C CA . LEU A 1 105 ? -23.661 -4.515 7.518 1.00 98.06 105 LEU A CA 1
ATOM 755 C C . LEU A 1 105 ? -23.180 -3.503 6.473 1.00 98.06 105 LEU A C 1
ATOM 757 O O . LEU A 1 105 ? -22.660 -3.872 5.425 1.00 98.06 105 LEU A O 1
ATOM 761 N N . THR A 1 106 ? -23.318 -2.217 6.792 1.00 98.38 106 THR A N 1
ATOM 762 C CA . THR A 1 106 ? -22.813 -1.084 6.000 1.00 98.38 106 THR A CA 1
ATOM 763 C C . THR A 1 106 ? -22.352 0.037 6.936 1.00 98.38 106 THR A C 1
ATOM 765 O O . THR A 1 106 ? -22.649 0.020 8.137 1.00 98.38 106 THR A O 1
ATOM 768 N N . GLY A 1 107 ? -21.664 1.042 6.398 1.00 98.19 107 GLY A N 1
ATOM 769 C CA . GLY A 1 107 ? -21.211 2.221 7.129 1.00 98.19 107 GLY A CA 1
ATOM 770 C C . GLY A 1 107 ? -20.339 1.868 8.332 1.00 98.19 107 GLY A C 1
ATOM 771 O O . GLY A 1 107 ? -19.560 0.914 8.309 1.00 98.19 107 GLY A O 1
ATOM 772 N N . SER A 1 108 ? -20.528 2.601 9.430 1.00 98.00 108 SER A N 1
ATOM 773 C CA . SER A 1 108 ? -19.777 2.394 10.673 1.00 98.00 108 SER A CA 1
ATOM 774 C C . SER A 1 108 ? -19.955 1.002 11.287 1.00 98.00 108 SER A C 1
ATOM 776 O O . SER A 1 108 ? -19.044 0.517 11.950 1.00 98.00 108 SER A O 1
ATOM 778 N N . ALA A 1 109 ? -21.093 0.334 11.058 1.00 98.56 109 ALA A N 1
ATOM 779 C CA . ALA A 1 109 ? -21.313 -1.019 11.564 1.00 98.56 109 ALA A CA 1
ATOM 780 C C . ALA A 1 109 ? -20.425 -2.044 10.844 1.00 98.56 109 ALA A C 1
ATOM 782 O O . ALA A 1 109 ? -19.866 -2.924 11.494 1.00 98.56 109 ALA A O 1
ATOM 783 N N . LEU A 1 110 ? -20.269 -1.912 9.521 1.00 98.62 110 LEU A N 1
ATOM 784 C CA . LEU A 1 110 ? -19.341 -2.747 8.758 1.00 98.62 110 LEU A CA 1
ATOM 785 C C . LEU A 1 110 ? -17.893 -2.411 9.123 1.00 98.62 110 LEU A C 1
ATOM 787 O O . LEU A 1 110 ? -17.136 -3.326 9.427 1.00 98.62 110 LEU A O 1
ATOM 791 N N . LYS A 1 111 ? -17.542 -1.119 9.186 1.00 98.62 111 LYS A N 1
ATOM 792 C CA . LYS A 1 111 ? -16.201 -0.653 9.577 1.00 98.62 111 LYS A CA 1
ATOM 793 C C . LYS A 1 111 ? -15.753 -1.253 10.916 1.00 98.62 111 LYS A C 1
ATOM 795 O O . LYS A 1 111 ? -14.747 -1.951 10.967 1.00 98.62 111 LYS A O 1
ATOM 800 N N . SER A 1 112 ? -16.573 -1.091 11.957 1.00 98.50 112 SER A N 1
ATOM 801 C CA . SER A 1 112 ? -16.291 -1.612 13.300 1.00 98.50 112 SER A CA 1
ATOM 802 C C . SER A 1 112 ? -16.217 -3.143 13.329 1.00 98.50 112 SER A C 1
ATOM 804 O O . SER A 1 112 ? -15.338 -3.709 13.973 1.00 98.50 112 SER A O 1
ATOM 806 N N . LYS A 1 113 ? -17.089 -3.844 12.590 1.00 98.44 113 LYS A N 1
ATOM 807 C CA . LYS A 1 113 ? -17.032 -5.309 12.512 1.00 98.44 113 LYS A CA 1
ATOM 808 C C . LYS A 1 113 ? -15.754 -5.802 11.825 1.00 98.44 113 LYS A C 1
ATOM 810 O O . LYS A 1 113 ? -15.193 -6.810 12.252 1.00 98.44 113 LYS A O 1
ATOM 815 N N . LEU A 1 114 ? -15.303 -5.122 10.773 1.00 98.50 114 LEU A N 1
ATOM 816 C CA . LEU A 1 114 ? -14.045 -5.445 10.103 1.00 98.50 114 LEU A CA 1
ATOM 817 C C . LEU A 1 114 ? -12.846 -5.140 10.997 1.00 98.50 114 LEU A C 1
ATOM 819 O O . LEU A 1 114 ? -11.958 -5.984 11.084 1.00 98.50 114 LEU A O 1
ATOM 823 N N . HIS A 1 115 ? -12.855 -4.010 11.708 1.00 98.62 115 HIS A N 1
ATOM 824 C CA . HIS A 1 115 ? -11.854 -3.681 12.722 1.00 98.62 115 HIS A CA 1
ATOM 825 C C . HIS A 1 115 ? -11.701 -4.813 13.751 1.00 98.62 115 HIS A C 1
ATOM 827 O O . HIS A 1 115 ? -10.596 -5.315 13.960 1.00 98.62 115 HIS A O 1
ATOM 833 N N . ASP A 1 116 ? -12.807 -5.299 14.323 1.00 97.81 116 ASP A N 1
ATOM 834 C CA . ASP A 1 116 ? -12.793 -6.414 15.281 1.00 97.81 116 ASP A CA 1
ATOM 835 C C . ASP A 1 116 ? -12.153 -7.690 14.701 1.00 97.81 116 ASP A C 1
ATOM 837 O O . ASP A 1 116 ? -11.481 -8.432 15.419 1.00 97.81 116 ASP A O 1
ATOM 841 N N . ILE A 1 117 ? -12.356 -7.962 13.407 1.00 97.62 117 ILE A N 1
ATOM 842 C CA . ILE A 1 117 ? -11.800 -9.139 12.722 1.00 97.62 117 ILE A CA 1
ATOM 843 C C . ILE A 1 117 ? -10.293 -8.974 12.499 1.00 97.62 117 ILE A C 1
ATOM 845 O O . ILE A 1 117 ? -9.514 -9.861 12.848 1.00 97.62 117 ILE A O 1
ATOM 849 N N . ILE A 1 118 ? -9.874 -7.845 11.922 1.00 98.00 118 ILE A N 1
ATOM 850 C CA . ILE A 1 118 ? -8.495 -7.657 11.450 1.00 98.00 118 ILE A CA 1
ATOM 851 C C . ILE A 1 118 ? -7.550 -7.120 12.528 1.00 98.00 118 ILE A C 1
ATOM 853 O O . ILE A 1 118 ? -6.334 -7.130 12.322 1.00 98.00 118 ILE A O 1
ATOM 857 N N . SER A 1 119 ? -8.083 -6.661 13.668 1.00 96.62 119 SER A N 1
ATOM 858 C CA . SER A 1 119 ? -7.294 -6.170 14.805 1.00 96.62 119 SER A CA 1
ATOM 859 C C . SER A 1 119 ? -6.517 -7.268 15.531 1.00 96.62 119 SER A C 1
ATOM 861 O O . SER A 1 119 ? -5.502 -6.999 16.180 1.00 96.62 119 SER A O 1
ATOM 863 N N . ASN A 1 120 ? -6.949 -8.520 15.384 1.00 91.19 120 ASN A N 1
ATOM 864 C CA . ASN A 1 120 ? -6.235 -9.677 15.892 1.00 91.19 120 ASN A CA 1
ATOM 865 C C . ASN A 1 120 ? -5.143 -10.114 14.905 1.00 91.19 120 ASN A C 1
ATOM 867 O O . ASN A 1 120 ? -5.376 -10.950 14.034 1.00 91.19 120 ASN A O 1
ATOM 871 N N . ASN A 1 121 ? -3.944 -9.552 15.054 1.00 93.69 121 ASN A N 1
ATOM 872 C CA . ASN A 1 121 ? -2.800 -9.867 14.206 1.00 93.69 121 ASN A CA 1
ATOM 873 C C . ASN A 1 121 ? -1.497 -10.017 15.004 1.00 93.69 121 ASN A C 1
ATOM 875 O O . ASN A 1 121 ? -1.333 -9.483 16.103 1.00 93.69 121 ASN A O 1
ATOM 879 N N . THR A 1 122 ? -0.535 -10.727 14.420 1.00 95.62 122 THR A N 1
ATOM 880 C CA . THR A 1 122 ? 0.836 -10.802 14.926 1.00 95.62 122 THR A CA 1
ATOM 881 C C . THR A 1 122 ? 1.592 -9.548 14.504 1.00 95.62 122 THR A C 1
ATOM 883 O O . THR A 1 122 ? 1.718 -9.255 13.317 1.00 95.62 122 THR A O 1
ATOM 886 N N . ALA A 1 123 ? 2.113 -8.801 15.478 1.00 94.94 123 ALA A N 1
ATOM 887 C CA . ALA A 1 123 ? 2.932 -7.627 15.208 1.00 94.94 123 ALA A CA 1
ATOM 888 C C . ALA A 1 123 ? 4.396 -8.023 14.975 1.00 94.94 123 ALA A C 1
ATOM 890 O O . ALA A 1 123 ? 5.026 -8.643 15.837 1.00 94.94 123 ALA A O 1
ATOM 891 N N . LEU A 1 124 ? 4.949 -7.608 13.838 1.00 96.38 124 LEU A N 1
ATOM 892 C CA . LEU A 1 124 ? 6.365 -7.779 13.529 1.00 96.38 124 LEU A CA 1
ATOM 893 C C . LEU A 1 124 ? 7.226 -6.736 14.250 1.00 96.38 124 LEU A C 1
ATOM 895 O O . LEU A 1 124 ? 6.776 -5.640 14.580 1.00 96.38 124 LEU A O 1
ATOM 899 N N . SER A 1 125 ? 8.493 -7.071 14.480 1.00 96.69 125 SER A N 1
ATOM 900 C CA . SER A 1 125 ? 9.520 -6.062 14.753 1.00 96.69 125 SER A CA 1
ATOM 901 C C . SER A 1 125 ? 9.938 -5.353 13.467 1.00 96.69 125 SER A C 1
ATOM 903 O O . SER A 1 125 ? 9.838 -5.906 12.374 1.00 96.69 125 SER A O 1
ATOM 905 N N . TYR A 1 126 ? 10.480 -4.142 13.595 1.00 92.25 126 TYR A N 1
ATOM 906 C CA . TYR A 1 126 ? 10.918 -3.352 12.442 1.00 92.25 126 TYR A CA 1
ATOM 907 C C . TYR A 1 126 ? 12.018 -4.024 11.603 1.00 92.25 126 TYR A C 1
ATOM 909 O O . TYR A 1 126 ? 12.088 -3.806 10.395 1.00 92.25 126 TYR A O 1
ATOM 917 N N . ASP A 1 127 ? 12.849 -4.866 12.222 1.00 93.38 127 ASP A N 1
ATOM 918 C CA . ASP A 1 127 ? 13.865 -5.636 11.501 1.00 93.38 127 ASP A CA 1
ATOM 919 C C . ASP A 1 127 ? 13.236 -6.778 10.688 1.00 93.38 127 ASP A C 1
ATOM 921 O O . ASP A 1 127 ? 13.607 -6.973 9.533 1.00 93.38 127 ASP A O 1
ATOM 925 N N . GLN A 1 128 ? 12.230 -7.472 11.237 1.00 97.12 128 GLN A N 1
ATOM 926 C CA . GLN A 1 128 ? 11.506 -8.544 10.534 1.00 97.12 128 GLN A CA 1
ATOM 927 C C . GLN A 1 128 ? 10.714 -8.042 9.324 1.00 97.12 128 GLN A C 1
ATOM 929 O O . GLN A 1 128 ? 10.484 -8.808 8.394 1.00 97.12 128 GLN A O 1
ATOM 934 N N . VAL A 1 129 ? 10.326 -6.762 9.300 1.00 97.12 129 VAL A N 1
ATOM 935 C CA . VAL A 1 129 ? 9.652 -6.155 8.141 1.00 97.12 129 VAL A CA 1
ATOM 936 C C . VAL A 1 129 ? 10.491 -6.302 6.869 1.00 97.12 129 VAL A C 1
ATOM 938 O O . VAL A 1 129 ? 9.923 -6.458 5.794 1.00 97.12 129 VAL A O 1
ATOM 941 N N . TRP A 1 130 ? 11.827 -6.285 6.956 1.00 97.75 130 TRP A N 1
ATOM 942 C CA . TRP A 1 130 ? 12.664 -6.501 5.772 1.00 97.75 130 TRP A CA 1
ATOM 943 C C . TRP A 1 130 ? 12.430 -7.865 5.139 1.00 97.75 130 TRP A C 1
ATOM 945 O O . TRP A 1 130 ? 12.308 -7.952 3.920 1.00 97.75 130 TRP A O 1
ATOM 955 N N . ASP A 1 131 ? 12.378 -8.909 5.958 1.00 98.31 131 ASP A N 1
ATOM 956 C CA . ASP A 1 131 ? 12.137 -10.266 5.481 1.00 98.31 131 ASP A CA 1
ATOM 957 C C . ASP A 1 131 ? 10.687 -10.412 5.001 1.00 98.31 131 ASP A C 1
ATOM 959 O O . ASP A 1 131 ? 10.454 -11.020 3.960 1.00 98.31 131 ASP A O 1
ATOM 963 N N . GLY A 1 132 ? 9.745 -9.754 5.687 1.00 98.50 132 GLY A N 1
ATOM 964 C CA . GLY A 1 132 ? 8.345 -9.660 5.278 1.00 98.50 132 GLY A CA 1
ATOM 965 C C . GLY A 1 132 ? 8.172 -9.069 3.884 1.00 98.50 132 GLY A C 1
ATOM 966 O O . GLY A 1 132 ? 7.623 -9.727 3.011 1.00 98.50 132 GLY A O 1
ATOM 967 N N . ILE A 1 133 ? 8.710 -7.872 3.631 1.00 98.81 133 ILE A N 1
ATOM 968 C CA . ILE A 1 133 ? 8.638 -7.220 2.313 1.00 98.81 133 ILE A CA 1
ATOM 969 C C . ILE A 1 133 ? 9.306 -8.080 1.229 1.00 98.81 133 ILE A C 1
ATOM 971 O O . ILE A 1 133 ? 8.767 -8.227 0.136 1.00 98.81 133 ILE A O 1
ATOM 975 N N . LYS A 1 134 ? 10.458 -8.699 1.525 1.00 98.75 134 LYS A N 1
ATOM 976 C CA . LYS A 1 134 ? 11.150 -9.589 0.574 1.00 98.75 134 LYS A CA 1
ATOM 977 C C . LYS A 1 134 ? 10.330 -10.819 0.196 1.00 98.75 134 LYS A C 1
ATOM 979 O O . LYS A 1 134 ? 10.572 -11.380 -0.869 1.00 98.75 134 LYS A O 1
ATOM 984 N N . ASP A 1 135 ? 9.437 -11.270 1.066 1.00 98.56 135 ASP A N 1
ATOM 985 C CA . ASP A 1 135 ? 8.519 -12.362 0.770 1.00 98.56 135 ASP A CA 1
ATOM 986 C C . ASP A 1 135 ? 7.275 -11.853 0.033 1.00 98.56 135 ASP A C 1
ATOM 988 O O . ASP A 1 135 ? 6.965 -12.319 -1.059 1.00 98.56 135 ASP A O 1
ATOM 992 N N . VAL A 1 136 ? 6.569 -10.872 0.593 1.00 98.50 136 VAL A N 1
ATOM 993 C CA . VAL A 1 136 ? 5.226 -10.510 0.118 1.00 98.50 136 VAL A CA 1
ATOM 994 C C . VAL A 1 136 ? 5.242 -9.680 -1.173 1.00 98.50 136 VAL A C 1
ATOM 996 O O . VAL A 1 136 ? 4.296 -9.768 -1.952 1.00 98.50 136 VAL A O 1
ATOM 999 N N . ASP A 1 137 ? 6.329 -8.949 -1.448 1.00 98.75 137 ASP A N 1
ATOM 1000 C CA . ASP A 1 137 ? 6.526 -8.163 -2.675 1.00 98.75 137 ASP A CA 1
ATOM 1001 C C . ASP A 1 137 ? 7.512 -8.832 -3.665 1.00 98.75 137 ASP A C 1
ATOM 1003 O O . ASP A 1 137 ? 8.037 -8.179 -4.568 1.00 98.75 137 ASP A O 1
ATOM 1007 N N . GLU A 1 138 ? 7.786 -10.135 -3.509 1.00 98.31 138 GLU A N 1
ATOM 1008 C CA . GLU A 1 138 ? 8.647 -10.919 -4.409 1.00 98.31 138 GLU A CA 1
ATOM 1009 C C . GLU A 1 138 ? 8.194 -10.829 -5.873 1.00 98.31 138 GLU A C 1
ATOM 1011 O O . GLU A 1 138 ? 7.028 -11.061 -6.196 1.00 98.31 138 GLU A O 1
ATOM 1016 N N . ASP A 1 139 ? 9.127 -10.561 -6.782 1.00 97.00 139 ASP A N 1
ATOM 1017 C CA . ASP A 1 139 ? 8.836 -10.535 -8.213 1.00 97.00 139 ASP A CA 1
ATOM 1018 C C . ASP A 1 139 ? 8.520 -11.959 -8.732 1.00 97.00 139 ASP A C 1
ATOM 1020 O O . ASP A 1 139 ? 9.388 -12.839 -8.663 1.00 97.00 139 ASP A O 1
ATOM 1024 N N . PRO A 1 140 ? 7.301 -12.218 -9.263 1.00 90.31 140 PRO A N 1
ATOM 1025 C CA . PRO A 1 140 ? 6.940 -13.529 -9.802 1.00 90.31 140 PRO A CA 1
ATOM 1026 C C . PRO A 1 140 ? 7.829 -13.988 -10.966 1.00 90.31 140 PRO A C 1
ATOM 1028 O O . PRO A 1 140 ? 7.978 -15.190 -11.176 1.00 90.31 140 PRO A O 1
ATOM 1031 N N . GLN A 1 141 ? 8.430 -13.059 -11.712 1.00 91.06 141 GLN A N 1
ATOM 1032 C CA . GLN A 1 141 ? 9.313 -13.362 -12.839 1.00 91.06 141 GLN A CA 1
ATOM 1033 C C . GLN A 1 141 ? 10.775 -13.538 -12.402 1.00 91.06 141 GLN A C 1
ATOM 1035 O O . GLN A 1 141 ? 11.584 -14.104 -13.141 1.00 91.06 141 GLN A O 1
ATOM 1040 N N . ASN A 1 142 ? 11.129 -13.090 -11.193 1.00 95.44 142 ASN A N 1
ATOM 1041 C CA . ASN A 1 142 ? 12.462 -13.244 -10.624 1.0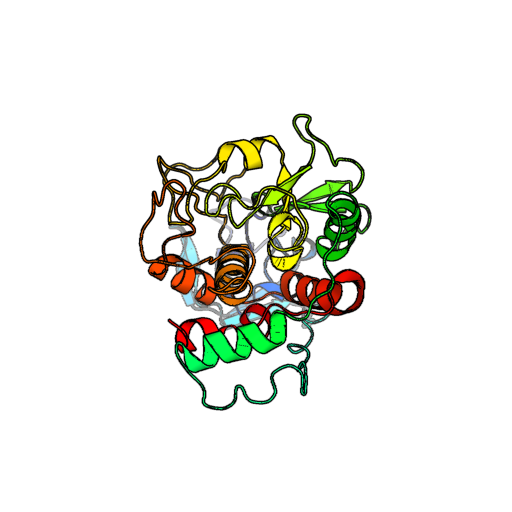0 95.44 142 ASN A CA 1
ATOM 1042 C C . ASN A 1 142 ? 12.427 -13.254 -9.088 1.00 95.44 142 ASN A C 1
ATOM 1044 O O . ASN A 1 142 ? 12.550 -12.220 -8.435 1.00 95.44 142 ASN A O 1
ATOM 1048 N N . THR A 1 143 ? 12.382 -14.446 -8.491 1.00 95.31 143 THR A N 1
ATOM 1049 C CA . THR A 1 143 ? 12.249 -14.613 -7.031 1.00 95.31 143 THR A CA 1
ATOM 1050 C C . THR A 1 143 ? 13.438 -14.093 -6.209 1.00 95.31 143 THR A C 1
ATOM 1052 O O . THR A 1 143 ? 13.367 -14.007 -4.981 1.00 95.31 143 THR A O 1
ATOM 1055 N N . ALA A 1 144 ? 14.548 -13.711 -6.849 1.00 96.94 144 ALA A N 1
ATOM 1056 C CA . ALA A 1 144 ? 15.655 -13.025 -6.182 1.00 96.94 144 ALA A CA 1
ATOM 1057 C C . ALA A 1 144 ? 15.387 -11.524 -5.952 1.00 96.94 144 ALA A C 1
ATOM 1059 O O . ALA A 1 144 ? 16.159 -10.867 -5.246 1.00 96.94 144 ALA A O 1
ATOM 1060 N N . ASN A 1 145 ? 14.301 -10.992 -6.515 1.00 98.62 145 ASN A N 1
ATOM 1061 C CA . ASN A 1 145 ? 13.962 -9.577 -6.543 1.00 98.62 145 ASN A CA 1
ATOM 1062 C C . ASN A 1 145 ? 12.612 -9.285 -5.861 1.00 98.62 145 ASN A C 1
ATOM 1064 O O . ASN A 1 145 ? 11.847 -10.194 -5.532 1.00 98.62 145 ASN A O 1
ATOM 1068 N N . VAL A 1 146 ? 12.348 -7.999 -5.636 1.00 98.81 146 VAL A N 1
ATOM 1069 C CA . VAL A 1 146 ? 11.047 -7.430 -5.257 1.00 98.81 146 VAL A CA 1
ATOM 1070 C C . VAL A 1 146 ? 10.572 -6.448 -6.325 1.00 98.81 146 VAL A C 1
ATOM 1072 O O . VAL A 1 146 ? 11.403 -5.862 -7.023 1.00 98.81 146 VAL A O 1
ATOM 1075 N N . VAL A 1 147 ? 9.260 -6.241 -6.430 1.00 98.50 147 VAL A N 1
ATOM 1076 C CA . VAL A 1 147 ? 8.661 -5.226 -7.315 1.00 98.50 147 VAL A CA 1
ATOM 1077 C C . VAL A 1 147 ? 8.488 -3.915 -6.554 1.00 98.50 147 VAL A C 1
ATOM 1079 O O . VAL A 1 147 ? 7.790 -3.878 -5.545 1.00 98.50 147 VAL A O 1
ATOM 1082 N N . LEU A 1 148 ? 9.113 -2.835 -7.026 1.00 98.75 148 LEU A N 1
ATOM 1083 C CA . LEU A 1 148 ? 9.028 -1.516 -6.394 1.00 98.75 148 LEU A CA 1
ATOM 1084 C C . LEU A 1 148 ? 7.670 -0.864 -6.675 1.00 98.75 148 LEU A C 1
ATOM 1086 O O . LEU A 1 148 ? 7.282 -0.738 -7.833 1.00 98.75 148 LEU A O 1
ATOM 1090 N N . LEU A 1 149 ? 6.967 -0.407 -5.634 1.00 98.75 149 LEU A N 1
ATOM 1091 C CA . LEU A 1 149 ? 5.578 0.074 -5.717 1.00 98.75 149 LEU A CA 1
ATOM 1092 C C . LEU A 1 149 ? 5.379 1.135 -6.811 1.00 98.75 149 LEU A C 1
ATOM 1094 O O . LEU A 1 149 ? 4.635 0.923 -7.771 1.00 98.75 149 LEU A O 1
ATOM 1098 N N . TYR A 1 150 ? 6.074 2.266 -6.672 1.00 98.62 150 TYR A N 1
ATOM 1099 C CA . TYR A 1 150 ? 5.860 3.434 -7.524 1.00 98.62 150 TYR A CA 1
ATOM 1100 C C . TYR A 1 150 ? 6.525 3.310 -8.900 1.00 98.62 150 TYR A C 1
ATOM 1102 O O . TYR A 1 150 ? 6.094 3.967 -9.833 1.00 98.62 150 TYR A O 1
ATOM 1110 N N . GLN A 1 151 ? 7.524 2.442 -9.077 1.00 98.12 151 GLN A N 1
ATOM 1111 C CA . GLN A 1 151 ? 8.205 2.282 -10.373 1.00 98.12 151 GLN A CA 1
ATOM 1112 C C . GLN A 1 151 ? 7.751 1.043 -11.158 1.00 98.12 151 GLN A C 1
ATOM 1114 O O . GLN A 1 151 ? 7.982 0.967 -12.360 1.00 98.12 151 GLN A O 1
ATOM 1119 N N . GLY A 1 152 ? 7.152 0.046 -10.499 1.00 96.94 152 GLY A N 1
ATOM 1120 C CA . GLY A 1 152 ? 6.820 -1.247 -11.109 1.00 96.94 152 GLY A CA 1
ATOM 1121 C C . GLY A 1 152 ? 8.043 -2.064 -11.543 1.00 96.94 152 GLY A C 1
ATOM 1122 O O . GLY A 1 152 ? 7.907 -3.060 -12.249 1.00 96.94 152 GLY A O 1
ATOM 1123 N N . THR A 1 153 ? 9.250 -1.650 -11.154 1.00 96.81 153 THR A N 1
ATOM 1124 C CA . THR A 1 153 ? 10.507 -2.273 -11.567 1.00 96.81 153 THR A CA 1
ATOM 1125 C C . THR A 1 153 ? 10.935 -3.370 -10.600 1.00 96.81 153 THR A C 1
ATOM 1127 O O . THR A 1 153 ? 10.666 -3.331 -9.400 1.00 96.81 153 THR A O 1
ATOM 1130 N N . SER A 1 154 ? 11.645 -4.359 -11.138 1.00 98.06 154 SER A N 1
ATOM 1131 C CA . SER A 1 154 ? 12.236 -5.453 -10.370 1.00 98.06 154 SER A CA 1
ATOM 1132 C C . SER A 1 154 ? 13.591 -5.036 -9.791 1.00 98.06 154 SER A C 1
ATOM 1134 O O . SER A 1 154 ? 14.498 -4.673 -10.542 1.00 98.06 154 SER A O 1
ATOM 1136 N N . SER A 1 155 ? 13.759 -5.120 -8.469 1.00 98.38 155 SER A N 1
ATOM 1137 C CA . SER A 1 155 ? 14.999 -4.758 -7.765 1.00 98.38 155 SER A CA 1
ATOM 1138 C C . SER A 1 155 ? 15.503 -5.904 -6.882 1.00 98.38 155 SER A C 1
ATOM 1140 O O . SER A 1 155 ? 14.695 -6.544 -6.207 1.00 98.38 155 SER A O 1
ATOM 1142 N N . PRO A 1 156 ? 16.818 -6.205 -6.835 1.00 98.56 156 PRO A N 1
ATOM 1143 C CA . PRO A 1 156 ? 17.331 -7.304 -6.022 1.00 98.56 156 PRO A CA 1
ATOM 1144 C C . PRO A 1 156 ? 16.935 -7.195 -4.550 1.00 98.56 156 PRO A C 1
ATOM 1146 O O . PRO A 1 156 ? 17.083 -6.143 -3.928 1.00 98.56 156 PRO A O 1
ATOM 1149 N N . LYS A 1 157 ? 16.534 -8.312 -3.931 1.00 98.56 157 LYS A N 1
ATOM 1150 C CA . LYS A 1 157 ? 16.224 -8.371 -2.488 1.00 98.56 157 LYS A CA 1
ATOM 1151 C C . LYS A 1 157 ? 17.399 -7.925 -1.614 1.00 98.56 157 LYS A C 1
ATOM 1153 O O . LYS A 1 157 ? 17.194 -7.491 -0.486 1.00 98.56 157 LYS A O 1
ATOM 1158 N N . SER A 1 158 ? 18.629 -8.064 -2.108 1.00 97.94 158 SER A N 1
ATOM 1159 C CA . SER A 1 158 ? 19.851 -7.612 -1.434 1.00 97.94 158 SER A CA 1
ATOM 1160 C C . SER A 1 158 ? 20.119 -6.114 -1.573 1.00 97.94 158 SER A C 1
ATOM 1162 O O . SER A 1 158 ? 20.952 -5.595 -0.841 1.00 97.94 158 SER A O 1
ATOM 1164 N N . ASN A 1 159 ? 19.448 -5.430 -2.503 1.00 97.44 159 ASN A N 1
ATOM 1165 C CA . ASN A 1 159 ? 19.624 -4.006 -2.791 1.00 97.44 159 ASN A CA 1
ATOM 1166 C C . ASN A 1 159 ? 18.785 -3.114 -1.856 1.00 97.44 159 ASN A C 1
ATOM 1168 O O . ASN A 1 159 ? 18.261 -2.079 -2.253 1.00 97.44 159 ASN A O 1
ATOM 1172 N N . ASN A 1 160 ? 18.593 -3.565 -0.616 1.00 97.31 160 ASN A N 1
ATOM 1173 C CA . ASN A 1 160 ? 17.763 -2.903 0.375 1.00 97.31 160 ASN A CA 1
ATOM 1174 C C . ASN A 1 160 ? 18.642 -2.072 1.318 1.00 97.31 160 ASN A C 1
ATOM 1176 O O . ASN A 1 160 ? 19.618 -2.585 1.866 1.00 97.31 160 ASN A O 1
ATOM 1180 N N . GLY A 1 161 ? 18.315 -0.800 1.537 1.00 96.38 161 GLY A N 1
ATOM 1181 C CA . GLY A 1 161 ? 19.194 0.088 2.298 1.00 96.38 161 GLY A CA 1
ATOM 1182 C C . GLY A 1 161 ? 18.729 1.537 2.327 1.00 96.38 161 GLY A C 1
ATOM 1183 O O . GLY A 1 161 ? 17.533 1.803 2.380 1.00 96.38 161 GLY A O 1
ATOM 1184 N N . GLY A 1 162 ? 19.682 2.471 2.357 1.00 95.06 162 GLY A N 1
ATOM 1185 C CA . GLY A 1 162 ? 19.400 3.913 2.375 1.00 95.06 162 GLY A CA 1
ATOM 1186 C C . GLY A 1 162 ? 20.242 4.741 1.405 1.00 95.06 162 GLY A C 1
ATOM 1187 O O . GLY A 1 162 ? 20.207 5.964 1.492 1.00 95.06 162 GLY A O 1
ATOM 1188 N N . ASP A 1 163 ? 21.013 4.091 0.534 1.00 96.00 163 ASP A N 1
ATOM 1189 C CA . ASP A 1 163 ? 21.760 4.758 -0.531 1.00 96.00 163 ASP A CA 1
ATOM 1190 C C . ASP A 1 163 ? 20.851 4.989 -1.749 1.00 96.00 163 ASP A C 1
ATOM 1192 O O . ASP A 1 163 ? 19.795 4.370 -1.865 1.00 96.00 163 ASP A O 1
ATOM 1196 N N . VAL A 1 164 ? 21.269 5.880 -2.649 1.00 92.50 164 VAL A N 1
ATOM 1197 C CA . VAL A 1 164 ? 20.615 6.080 -3.956 1.00 92.50 164 VAL A CA 1
ATOM 1198 C C . VAL A 1 164 ? 20.597 4.757 -4.732 1.00 92.50 164 VAL A C 1
ATOM 1200 O O . VAL A 1 164 ? 21.538 3.972 -4.601 1.00 92.50 164 VAL A O 1
ATOM 1203 N N . ASP A 1 165 ? 19.534 4.517 -5.502 1.00 90.56 165 ASP A N 1
ATOM 1204 C CA . ASP A 1 165 ? 19.250 3.283 -6.253 1.00 90.56 165 ASP A CA 1
ATOM 1205 C C . ASP A 1 165 ? 18.991 2.032 -5.384 1.00 90.56 165 ASP A C 1
ATOM 1207 O O . ASP A 1 165 ? 18.724 0.947 -5.914 1.00 90.56 165 ASP A O 1
ATOM 1211 N N . ASN A 1 166 ? 19.084 2.129 -4.050 1.00 98.00 166 ASN A N 1
ATOM 1212 C CA . ASN A 1 166 ? 18.577 1.084 -3.163 1.00 98.00 166 ASN A CA 1
ATOM 1213 C C . ASN A 1 166 ? 17.069 1.245 -3.000 1.00 98.00 166 ASN A C 1
ATOM 1215 O O . ASN A 1 166 ? 16.533 2.350 -3.049 1.00 98.00 166 ASN A O 1
ATOM 1219 N N . TRP A 1 167 ? 16.398 0.155 -2.639 1.00 98.69 167 TRP A N 1
ATOM 1220 C CA . TRP A 1 167 ? 15.035 0.246 -2.138 1.00 98.69 167 TRP A CA 1
ATOM 1221 C C . TRP A 1 167 ? 14.982 0.307 -0.609 1.00 98.69 167 TRP A C 1
ATOM 1223 O O . TRP A 1 167 ? 15.813 -0.268 0.105 1.00 98.69 167 TRP A O 1
ATOM 1233 N N . ASN A 1 168 ? 13.977 0.997 -0.081 1.00 98.50 168 ASN A N 1
ATOM 1234 C CA . ASN A 1 168 ? 13.678 1.060 1.343 1.00 98.50 168 ASN A CA 1
ATOM 1235 C C . ASN A 1 168 ? 12.185 0.802 1.613 1.00 98.50 168 ASN A C 1
ATOM 1237 O O . ASN A 1 168 ? 11.429 0.417 0.724 1.00 98.50 168 ASN A O 1
ATOM 1241 N N . ARG A 1 169 ? 11.784 0.926 2.884 1.00 98.00 169 ARG A N 1
ATOM 1242 C CA . ARG A 1 169 ? 10.413 0.658 3.333 1.00 98.00 169 ARG A CA 1
ATOM 1243 C C . ARG A 1 169 ? 9.584 1.929 3.175 1.00 98.00 169 ARG A C 1
ATOM 1245 O O . ARG A 1 169 ? 9.793 2.874 3.937 1.00 98.00 169 ARG A O 1
ATOM 1252 N N . GLU A 1 170 ? 8.669 1.929 2.219 1.00 98.50 170 GLU A N 1
ATOM 1253 C CA . GLU A 1 170 ? 7.634 2.947 2.092 1.00 98.50 170 GLU A CA 1
ATOM 1254 C C . GLU A 1 170 ? 6.539 2.710 3.125 1.00 98.50 170 GLU A C 1
ATOM 1256 O O . GLU A 1 170 ? 5.952 1.629 3.195 1.00 98.50 170 GLU A O 1
ATOM 1261 N N . HIS A 1 171 ? 6.238 3.749 3.899 1.00 98.56 171 HIS A N 1
ATOM 1262 C CA . HIS A 1 171 ? 5.059 3.800 4.748 1.00 98.56 171 HIS A CA 1
ATOM 1263 C C . HIS A 1 171 ? 3.940 4.473 3.949 1.00 98.56 171 HIS A C 1
ATOM 1265 O O . HIS A 1 171 ? 3.764 5.685 4.062 1.00 98.56 171 HIS A O 1
ATOM 1271 N N . VAL A 1 172 ? 3.175 3.696 3.164 1.00 98.62 172 VAL A N 1
ATOM 1272 C CA . VAL A 1 172 ? 2.081 4.232 2.323 1.00 98.62 172 VAL A CA 1
ATOM 1273 C C . VAL A 1 172 ? 1.152 5.120 3.151 1.00 98.62 172 VAL A C 1
ATOM 1275 O O . VAL A 1 172 ? 0.929 6.273 2.796 1.00 98.62 172 VAL A O 1
ATOM 1278 N N . TRP A 1 173 ? 0.733 4.683 4.340 1.00 98.44 173 TRP A N 1
ATOM 1279 C CA . TRP A 1 173 ? 0.261 5.643 5.335 1.00 98.44 173 TRP A CA 1
ATOM 1280 C C . TRP A 1 173 ? 1.452 6.376 5.962 1.00 98.44 173 TRP A C 1
ATOM 1282 O O . TRP A 1 173 ? 2.189 5.801 6.769 1.00 98.44 173 TRP A O 1
ATOM 1292 N N . ALA A 1 174 ? 1.643 7.653 5.626 1.00 97.25 174 ALA A N 1
ATOM 1293 C CA . ALA A 1 174 ? 2.781 8.419 6.119 1.00 97.25 174 ALA A CA 1
ATOM 1294 C C . ALA A 1 174 ? 2.770 8.508 7.655 1.00 97.25 174 ALA A C 1
ATOM 1296 O O . ALA A 1 174 ? 1.816 8.983 8.269 1.00 97.25 174 ALA A O 1
ATOM 1297 N N . LYS A 1 175 ? 3.871 8.099 8.294 1.00 96.25 175 LYS A N 1
ATOM 1298 C CA . LYS A 1 175 ? 3.994 8.024 9.766 1.00 96.25 175 LYS A CA 1
ATOM 1299 C C . LYS A 1 175 ? 3.669 9.323 10.500 1.00 96.25 175 LYS A C 1
ATOM 1301 O O . LYS A 1 175 ? 3.261 9.274 11.657 1.00 96.25 175 LYS A O 1
ATOM 1306 N N . SER A 1 176 ? 3.908 10.473 9.870 1.00 95.81 176 SER A N 1
ATOM 1307 C CA . SER A 1 176 ? 3.624 11.789 10.452 1.00 95.81 176 SER A CA 1
ATOM 1308 C C . SER A 1 176 ? 2.126 12.070 10.594 1.00 95.81 176 SER A C 1
ATOM 1310 O O . SER A 1 176 ? 1.756 12.895 11.424 1.00 95.81 176 SER A O 1
ATOM 1312 N N . HIS A 1 177 ? 1.269 11.361 9.855 1.00 94.94 177 HIS A N 1
ATOM 1313 C CA . HIS A 1 177 ? -0.188 11.439 9.951 1.00 94.94 177 HIS A CA 1
ATOM 1314 C C . HIS A 1 177 ? -0.666 10.449 11.020 1.00 94.94 177 HIS A C 1
ATOM 1316 O O . HIS A 1 177 ? -1.256 9.416 10.719 1.00 94.94 177 HIS A O 1
ATOM 1322 N N . GLY A 1 178 ? -0.344 10.733 12.284 1.00 94.81 178 GLY A N 1
ATOM 1323 C CA . GLY A 1 178 ? -0.662 9.868 13.431 1.00 94.81 178 GLY A CA 1
ATOM 1324 C C . GLY A 1 178 ? 0.513 9.555 14.360 1.00 94.81 178 GLY A C 1
ATOM 1325 O O . GLY A 1 178 ? 0.326 8.847 15.343 1.00 94.81 178 GLY A O 1
ATOM 1326 N N . ASP A 1 179 ? 1.708 10.080 14.065 1.00 95.25 179 ASP A N 1
ATOM 1327 C CA . ASP A 1 179 ? 2.916 10.041 14.912 1.00 95.25 179 ASP A CA 1
ATOM 1328 C C . ASP A 1 179 ? 3.273 8.646 15.466 1.00 95.25 179 ASP A C 1
ATOM 1330 O O . ASP A 1 179 ? 3.732 8.470 16.596 1.00 95.25 179 ASP A O 1
ATOM 1334 N N . PHE A 1 180 ? 3.049 7.600 14.670 1.00 95.19 180 PHE A N 1
ATOM 1335 C CA . PHE A 1 180 ? 3.244 6.229 15.145 1.00 95.19 180 PHE A CA 1
ATOM 1336 C C . PHE A 1 180 ? 4.673 5.703 14.966 1.00 95.19 180 PHE A C 1
ATOM 1338 O O . PHE A 1 180 ? 5.037 4.673 15.552 1.00 95.19 180 PHE A O 1
ATOM 1345 N N . GLY A 1 181 ? 5.503 6.402 14.191 1.00 95.00 181 GLY A N 1
ATOM 1346 C CA . GLY A 1 181 ? 6.903 6.048 13.977 1.00 95.00 181 GLY A CA 1
ATOM 1347 C C . GLY A 1 181 ? 7.079 4.633 13.414 1.00 95.00 181 GLY A C 1
ATOM 1348 O O . GLY A 1 181 ? 6.360 4.204 12.521 1.00 95.00 181 GLY A O 1
ATOM 1349 N N . THR A 1 182 ? 8.068 3.901 13.925 1.00 93.62 182 THR A N 1
ATOM 1350 C CA . THR A 1 182 ? 8.435 2.550 13.451 1.00 93.62 182 THR A CA 1
ATOM 1351 C C . THR A 1 182 ? 8.208 1.473 14.510 1.00 93.62 182 THR A C 1
ATOM 1353 O O . THR A 1 182 ? 8.786 0.390 14.442 1.00 93.62 182 THR A O 1
ATOM 1356 N N . SER A 1 183 ? 7.436 1.787 15.551 1.00 91.44 183 SER A N 1
ATOM 1357 C CA . SER A 1 183 ? 7.111 0.827 16.607 1.00 91.44 183 SER A CA 1
ATOM 1358 C C . SER A 1 183 ? 6.072 -0.184 16.128 1.00 91.44 183 SER A C 1
ATOM 1360 O O . SER A 1 183 ? 5.252 0.132 15.262 1.00 91.44 183 SER A O 1
ATOM 1362 N N . ASN A 1 184 ? 6.087 -1.364 16.752 1.00 93.88 184 ASN A N 1
ATOM 1363 C CA . ASN A 1 184 ? 5.172 -2.465 16.468 1.00 93.88 184 ASN A CA 1
ATOM 1364 C C . ASN A 1 184 ? 3.701 -2.013 16.374 1.00 93.88 184 ASN A C 1
ATOM 1366 O O . ASN A 1 184 ? 3.249 -1.139 17.124 1.00 93.88 184 ASN A O 1
ATOM 1370 N N . GLY A 1 185 ? 2.964 -2.644 15.461 1.00 95.44 185 GLY A N 1
ATOM 1371 C CA . GLY A 1 185 ? 1.605 -2.264 15.078 1.00 95.44 185 GLY A CA 1
ATOM 1372 C C . GLY A 1 185 ? 1.654 -1.435 13.793 1.00 95.44 185 GLY A C 1
ATOM 1373 O O . GLY A 1 185 ? 2.251 -1.907 12.828 1.00 95.44 185 GLY A O 1
ATOM 1374 N N . PRO A 1 186 ? 1.140 -0.192 13.773 1.00 96.81 186 PRO A N 1
ATOM 1375 C CA . PRO A 1 186 ? 1.026 0.584 12.535 1.00 96.81 186 PRO A CA 1
ATOM 1376 C C . PRO A 1 186 ? 2.381 0.894 11.885 1.00 96.81 186 PRO A C 1
ATOM 1378 O O . PRO A 1 186 ? 2.453 1.061 10.684 1.00 96.81 186 PRO A O 1
ATOM 1381 N N . GLY A 1 187 ? 3.488 0.938 12.639 1.00 97.44 187 GLY A N 1
ATOM 1382 C CA . GLY A 1 187 ? 4.818 1.210 12.077 1.00 97.44 187 GLY A CA 1
ATOM 1383 C C . GLY A 1 187 ? 5.485 0.010 11.400 1.00 97.44 187 GLY A C 1
ATOM 1384 O O . GLY A 1 187 ? 6.521 0.186 10.751 1.00 97.44 187 GLY A O 1
ATOM 1385 N N . THR A 1 188 ? 4.926 -1.187 11.584 1.00 98.25 188 THR A N 1
ATOM 1386 C CA . THR A 1 188 ? 5.484 -2.482 11.166 1.00 98.25 188 THR A CA 1
ATOM 1387 C C . THR A 1 188 ? 4.452 -3.344 10.435 1.00 98.25 188 THR A C 1
ATOM 1389 O O . THR A 1 188 ? 4.660 -4.549 10.321 1.00 98.25 188 THR A O 1
ATOM 1392 N N . ASP A 1 189 ? 3.327 -2.761 10.018 1.00 98.62 189 ASP A N 1
ATOM 1393 C CA . ASP A 1 189 ? 2.231 -3.484 9.383 1.00 98.62 189 ASP A CA 1
ATOM 1394 C C . ASP A 1 189 ? 2.526 -3.697 7.896 1.00 98.62 189 ASP A C 1
ATOM 1396 O O . ASP A 1 189 ? 2.547 -2.754 7.101 1.00 98.62 189 ASP A O 1
ATOM 1400 N N . LEU A 1 190 ? 2.765 -4.950 7.519 1.00 98.81 190 LEU A N 1
ATOM 1401 C CA . LEU A 1 190 ? 3.028 -5.340 6.147 1.00 98.81 190 LEU A CA 1
ATOM 1402 C C . LEU A 1 190 ? 1.890 -4.954 5.222 1.00 98.81 190 LEU A C 1
ATOM 1404 O O . LEU A 1 190 ? 2.185 -4.695 4.072 1.00 98.81 190 LEU A O 1
ATOM 1408 N N . HIS A 1 191 ? 0.635 -4.822 5.655 1.00 98.75 191 HIS A N 1
ATOM 1409 C CA . HIS A 1 191 ? -0.430 -4.470 4.712 1.00 98.75 191 HIS A CA 1
ATOM 1410 C C . HIS A 1 191 ? -0.202 -3.126 4.023 1.00 98.75 191 HIS A C 1
ATOM 1412 O O . HIS A 1 191 ? -0.537 -3.032 2.851 1.00 98.75 191 HIS A O 1
ATOM 1418 N N . HIS A 1 192 ? 0.467 -2.155 4.658 1.00 98.62 192 HIS A N 1
ATOM 1419 C CA . HIS A 1 192 ? 0.770 -0.859 4.034 1.00 98.62 192 HIS A CA 1
ATOM 1420 C C . HIS A 1 192 ? 2.262 -0.652 3.689 1.00 98.62 192 HIS A C 1
ATOM 1422 O O . HIS A 1 192 ? 2.620 0.369 3.094 1.00 98.62 192 HIS A O 1
ATOM 1428 N N . LEU A 1 193 ? 3.163 -1.530 4.142 1.00 98.75 193 LEU A N 1
ATOM 1429 C CA . LEU A 1 193 ? 4.606 -1.362 3.947 1.00 98.75 193 LEU A CA 1
ATOM 1430 C C . LEU A 1 193 ? 5.051 -1.963 2.619 1.00 98.75 193 LEU A C 1
ATOM 1432 O O . LEU A 1 193 ? 4.975 -3.176 2.444 1.00 98.75 193 LEU A O 1
ATOM 1436 N N . ARG A 1 194 ? 5.554 -1.133 1.703 1.00 98.75 194 ARG A N 1
ATOM 1437 C CA . ARG A 1 194 ? 5.969 -1.559 0.355 1.00 98.75 194 ARG A CA 1
ATOM 1438 C C . ARG A 1 194 ? 7.448 -1.246 0.099 1.00 98.75 194 ARG A C 1
ATOM 1440 O O . ARG A 1 194 ? 7.990 -0.338 0.732 1.00 98.75 194 ARG A O 1
ATOM 1447 N N . PRO A 1 195 ? 8.134 -1.974 -0.795 1.00 98.75 195 PRO A N 1
ATOM 1448 C CA . PRO A 1 195 ? 9.455 -1.583 -1.255 1.00 98.75 195 PRO A CA 1
ATOM 1449 C C . PRO A 1 195 ? 9.321 -0.458 -2.287 1.00 98.75 195 PRO A C 1
ATOM 1451 O O . PRO A 1 195 ? 8.492 -0.514 -3.193 1.00 98.75 195 PRO A O 1
ATOM 1454 N N . THR A 1 196 ? 10.155 0.564 -2.171 1.00 98.75 196 THR A N 1
ATOM 1455 C CA . THR A 1 196 ? 10.260 1.651 -3.152 1.00 98.75 196 THR A CA 1
ATOM 1456 C C . THR A 1 196 ? 11.712 2.072 -3.267 1.00 98.75 196 THR A C 1
ATOM 1458 O O . THR A 1 196 ? 12.461 1.899 -2.303 1.00 98.75 196 THR A O 1
ATOM 1461 N N . ASP A 1 197 ? 12.104 2.657 -4.393 1.00 98.56 197 ASP A N 1
ATOM 1462 C CA . ASP A 1 197 ? 13.390 3.340 -4.473 1.00 98.56 197 ASP A CA 1
ATOM 1463 C C . ASP A 1 197 ? 13.484 4.455 -3.416 1.00 98.56 197 ASP A C 1
ATOM 1465 O O . ASP A 1 197 ? 12.491 5.123 -3.108 1.00 98.56 197 ASP A O 1
ATOM 1469 N N . VAL A 1 198 ? 14.666 4.609 -2.817 1.00 98.62 198 VAL A N 1
ATOM 1470 C CA . VAL A 1 198 ? 14.960 5.577 -1.757 1.00 98.62 198 VAL A CA 1
ATOM 1471 C C . VAL A 1 198 ? 14.687 7.023 -2.179 1.00 98.62 198 VAL A C 1
ATOM 1473 O O . VAL A 1 198 ? 14.163 7.780 -1.356 1.00 98.62 198 VAL A O 1
ATOM 1476 N N . THR A 1 199 ? 15.035 7.432 -3.400 1.00 98.25 199 THR A N 1
ATOM 1477 C CA . THR A 1 199 ? 14.818 8.812 -3.870 1.00 98.25 199 THR A CA 1
ATOM 1478 C C . THR A 1 199 ? 13.343 9.045 -4.170 1.00 98.25 199 THR A C 1
ATOM 1480 O O . THR A 1 199 ? 12.788 10.031 -3.694 1.00 98.25 199 THR A O 1
ATOM 1483 N N . VAL A 1 200 ? 12.669 8.084 -4.807 1.00 98.56 200 VAL A N 1
ATOM 1484 C CA . VAL A 1 200 ? 11.219 8.138 -5.059 1.00 98.56 200 VAL A CA 1
ATOM 1485 C C . VAL A 1 200 ? 10.437 8.176 -3.741 1.00 98.56 200 VAL A C 1
ATOM 1487 O O . VAL A 1 200 ? 9.483 8.940 -3.601 1.00 98.56 200 VAL A O 1
ATOM 1490 N N . ASN A 1 201 ? 10.873 7.425 -2.722 1.00 98.56 201 ASN A N 1
ATOM 1491 C CA . ASN A 1 201 ? 10.305 7.526 -1.375 1.00 98.56 201 ASN A CA 1
ATOM 1492 C C . ASN A 1 201 ? 10.487 8.926 -0.781 1.00 98.56 201 ASN A C 1
ATOM 1494 O O . ASN A 1 201 ? 9.587 9.482 -0.155 1.00 98.56 201 ASN A O 1
ATOM 1498 N N . SER A 1 202 ? 11.681 9.497 -0.955 1.00 98.06 202 SER A N 1
ATOM 1499 C C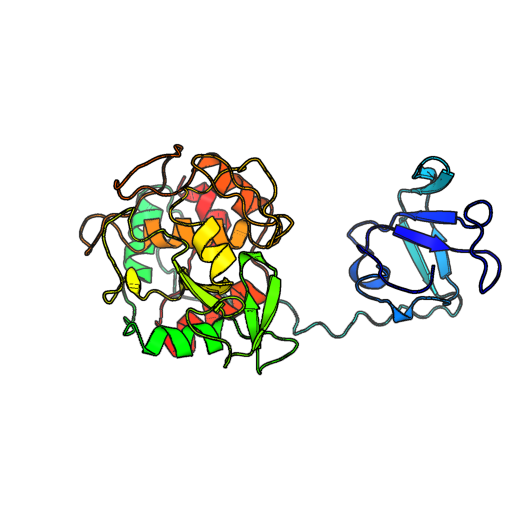A . SER A 1 202 ? 11.986 10.839 -0.470 1.00 98.06 202 SER A CA 1
ATOM 1500 C C . SER A 1 202 ? 11.126 11.897 -1.160 1.00 98.06 202 SER A C 1
ATOM 1502 O O . SER A 1 202 ? 10.694 12.834 -0.490 1.00 98.06 202 SER A O 1
ATOM 1504 N N . ASP A 1 203 ? 10.875 11.746 -2.460 1.00 97.81 203 ASP A N 1
ATOM 1505 C CA . ASP A 1 203 ? 10.030 12.645 -3.246 1.00 97.81 203 ASP A CA 1
ATOM 1506 C C . ASP A 1 203 ? 8.561 12.554 -2.826 1.00 97.81 203 ASP A C 1
ATOM 1508 O O . ASP A 1 203 ? 7.897 13.583 -2.688 1.00 97.81 203 ASP A O 1
ATOM 1512 N N . ARG A 1 204 ? 8.062 11.340 -2.557 1.00 97.62 204 ARG A N 1
ATOM 1513 C CA . ARG A 1 204 ? 6.720 11.141 -1.996 1.00 97.62 204 ARG A CA 1
ATOM 1514 C C . ARG A 1 204 ? 6.603 11.767 -0.606 1.00 97.62 204 ARG A C 1
ATOM 1516 O O . ARG A 1 204 ? 5.588 12.381 -0.275 1.00 97.62 204 ARG A O 1
ATOM 1523 N N . GLY A 1 205 ? 7.622 11.586 0.234 1.00 96.88 205 GLY A N 1
ATOM 1524 C CA . GLY A 1 205 ? 7.708 12.178 1.565 1.00 96.88 205 GLY A CA 1
ATOM 1525 C C . GLY A 1 205 ? 6.513 11.830 2.459 1.00 96.88 205 GLY A C 1
ATOM 1526 O O . GLY A 1 205 ? 6.306 10.678 2.835 1.00 96.88 205 GLY A O 1
ATOM 1527 N N . ASN A 1 206 ? 5.748 12.848 2.851 1.00 96.44 206 ASN A N 1
ATOM 1528 C CA . ASN A 1 206 ? 4.523 12.709 3.641 1.00 96.44 206 ASN A CA 1
ATOM 1529 C C . ASN A 1 206 ? 3.294 13.290 2.932 1.00 96.44 206 ASN A C 1
ATOM 1531 O O . ASN A 1 206 ? 2.352 13.697 3.607 1.00 96.44 206 ASN A O 1
ATOM 1535 N N . LEU A 1 207 ? 3.335 13.397 1.604 1.00 97.06 207 LEU A N 1
ATOM 1536 C CA . LEU A 1 207 ? 2.221 13.932 0.832 1.00 97.06 207 LEU A CA 1
ATOM 1537 C C . LEU A 1 207 ? 0.980 13.043 1.003 1.00 97.06 207 LEU A C 1
ATOM 1539 O O . LEU A 1 207 ? 1.080 11.811 1.101 1.00 97.06 207 LEU A O 1
ATOM 1543 N N . ASP A 1 208 ? -0.183 13.694 1.037 1.00 97.50 208 ASP A N 1
ATOM 1544 C CA . ASP A 1 208 ? -1.472 13.013 0.963 1.00 97.50 208 ASP A CA 1
ATOM 1545 C C . ASP A 1 208 ? -1.643 12.392 -0.440 1.00 97.50 208 ASP A C 1
ATOM 1547 O O . ASP A 1 208 ? -0.934 12.734 -1.384 1.00 97.50 208 ASP A O 1
ATOM 1551 N N . PHE A 1 209 ? -2.584 11.466 -0.608 1.00 98.25 209 PHE A N 1
ATOM 1552 C CA . PHE A 1 209 ? -2.897 10.906 -1.928 1.00 98.25 209 PHE A CA 1
ATOM 1553 C C . PHE A 1 209 ? -4.052 11.661 -2.610 1.00 98.25 209 PHE A C 1
ATOM 1555 O O . PHE A 1 209 ? -5.139 11.780 -2.035 1.00 98.25 209 PHE A O 1
ATOM 1562 N N . ASP A 1 210 ? -3.808 12.160 -3.826 1.00 98.12 210 ASP A N 1
ATOM 1563 C CA . ASP A 1 210 ? -4.747 12.838 -4.745 1.00 98.12 210 ASP A CA 1
ATOM 1564 C C . ASP A 1 210 ? -4.151 12.795 -6.176 1.00 98.12 210 ASP A C 1
ATOM 1566 O O . ASP A 1 210 ? -3.119 12.169 -6.384 1.00 98.12 210 ASP A O 1
ATOM 1570 N N . ASN A 1 211 ? -4.757 13.451 -7.168 1.00 94.56 211 ASN A N 1
ATOM 1571 C CA . ASN A 1 211 ? -4.332 13.453 -8.580 1.00 94.56 211 ASN A CA 1
ATOM 1572 C C . ASN A 1 211 ? -3.064 14.289 -8.884 1.00 94.56 211 ASN A C 1
ATOM 1574 O O . ASN A 1 211 ? -2.880 14.721 -10.020 1.00 94.56 211 ASN A O 1
ATOM 1578 N N . GLY A 1 212 ? -2.227 14.566 -7.877 1.00 93.56 212 GLY A N 1
ATOM 1579 C CA . GLY A 1 212 ? -0.904 15.169 -8.040 1.00 93.56 212 GLY A CA 1
ATOM 1580 C C . GLY A 1 212 ? -0.859 16.380 -8.981 1.00 93.56 212 GLY A C 1
ATOM 1581 O O . GLY A 1 212 ? -1.762 17.218 -9.036 1.00 93.56 212 GLY A O 1
ATOM 1582 N N . GLY A 1 213 ? 0.224 16.479 -9.755 1.00 96.19 213 GLY A N 1
ATOM 1583 C CA . GLY A 1 213 ? 0.369 17.532 -10.756 1.00 96.19 213 GLY A CA 1
ATOM 1584 C C . GLY A 1 213 ? 1.440 17.250 -11.800 1.00 96.19 213 GLY A C 1
ATOM 1585 O O . GLY A 1 213 ? 1.133 16.896 -12.934 1.00 96.19 213 GLY A O 1
ATOM 1586 N N . SER A 1 214 ? 2.707 17.472 -11.455 1.00 97.88 214 SER A N 1
ATOM 1587 C CA . SER A 1 214 ? 3.822 17.256 -12.387 1.00 97.88 214 SER A CA 1
ATOM 1588 C C . SER A 1 214 ? 4.352 15.837 -12.267 1.00 97.88 214 SER A C 1
ATOM 1590 O O . SER A 1 214 ? 4.460 15.319 -11.162 1.00 97.88 214 SER A O 1
ATOM 1592 N N . GLU A 1 215 ? 4.683 15.220 -13.397 1.00 98.25 215 GLU A N 1
ATOM 1593 C CA . GLU A 1 215 ? 5.236 13.866 -13.420 1.00 98.25 215 GLU A CA 1
ATOM 1594 C C . GLU A 1 215 ? 6.571 13.814 -12.665 1.00 98.25 215 GLU A C 1
ATOM 1596 O O . GLU A 1 215 ? 7.381 14.740 -12.765 1.00 98.25 215 GLU A O 1
ATOM 1601 N N . ASN A 1 216 ? 6.787 12.750 -11.894 1.00 98.12 216 ASN A N 1
ATOM 1602 C CA . ASN A 1 216 ? 8.053 12.503 -11.224 1.00 98.12 216 ASN A CA 1
ATOM 1603 C C . ASN A 1 216 ? 9.091 11.978 -12.232 1.00 98.12 216 ASN A C 1
ATOM 1605 O O . ASN A 1 216 ? 8.827 11.031 -12.972 1.00 98.12 216 ASN A O 1
ATOM 1609 N N . ASP A 1 217 ? 10.284 12.576 -12.234 1.00 96.38 217 ASP A N 1
ATOM 1610 C CA . ASP A 1 217 ? 11.336 12.265 -13.211 1.00 96.38 217 ASP A CA 1
ATOM 1611 C C . ASP A 1 217 ? 11.878 10.825 -13.084 1.00 96.38 217 ASP A C 1
ATOM 1613 O O . ASP A 1 217 ? 12.271 10.221 -14.084 1.00 96.38 217 ASP A O 1
ATOM 1617 N N . GLU A 1 218 ? 11.922 10.273 -11.868 1.00 96.50 218 GLU A N 1
ATOM 1618 C CA . GLU A 1 218 ? 12.512 8.959 -11.569 1.00 96.50 218 GLU A CA 1
ATOM 1619 C C . GLU A 1 218 ? 11.473 7.829 -11.477 1.00 96.50 218 GLU A C 1
ATOM 1621 O O . GLU A 1 218 ? 11.794 6.647 -11.650 1.00 96.50 218 GLU A O 1
ATOM 1626 N N . ALA A 1 219 ? 10.208 8.188 -11.281 1.00 97.19 219 ALA A N 1
ATOM 1627 C CA . ALA A 1 219 ? 9.069 7.285 -11.324 1.00 97.19 219 ALA A CA 1
ATOM 1628 C C . ALA A 1 219 ? 7.991 7.803 -12.299 1.00 97.19 219 ALA A C 1
ATOM 1630 O O . ALA A 1 219 ? 6.933 8.257 -11.851 1.00 97.19 219 ALA A O 1
ATOM 1631 N N . PRO A 1 220 ? 8.225 7.715 -13.626 1.00 96.81 220 PRO A N 1
ATOM 1632 C CA . PRO A 1 220 ? 7.243 8.114 -14.633 1.00 96.81 220 PRO A CA 1
ATOM 1633 C C . PRO A 1 220 ? 5.873 7.463 -14.415 1.00 96.81 220 PRO A C 1
ATOM 1635 O O . PRO A 1 220 ? 5.777 6.330 -13.939 1.00 96.81 220 PRO A O 1
ATOM 1638 N N . GLY A 1 221 ? 4.810 8.188 -14.755 1.00 96.69 221 GLY A N 1
ATOM 1639 C CA . GLY A 1 221 ? 3.424 7.822 -14.459 1.00 96.69 221 GLY A CA 1
ATOM 1640 C C . GLY A 1 221 ? 2.957 8.160 -13.040 1.00 96.69 221 GLY A C 1
ATOM 1641 O O . GLY A 1 221 ? 1.757 8.115 -12.791 1.00 96.69 221 GLY A O 1
ATOM 1642 N N . ASN A 1 222 ? 3.858 8.534 -12.126 1.00 98.62 222 ASN A N 1
ATOM 1643 C CA . ASN A 1 222 ? 3.488 9.104 -10.831 1.00 98.62 222 ASN A CA 1
ATOM 1644 C C . ASN A 1 222 ? 3.556 10.627 -10.929 1.00 98.62 222 ASN A C 1
ATOM 1646 O O . ASN A 1 222 ? 4.473 11.166 -11.551 1.00 98.62 222 ASN A O 1
ATOM 1650 N N . TYR A 1 223 ? 2.622 11.323 -10.292 1.00 98.62 223 TYR A N 1
ATOM 1651 C CA . TYR A 1 223 ? 2.544 12.779 -10.326 1.00 98.62 223 TYR A CA 1
ATOM 1652 C C . TYR A 1 223 ? 2.600 13.351 -8.917 1.00 98.62 223 TYR A C 1
ATOM 1654 O O . TYR A 1 223 ? 2.068 12.784 -7.971 1.00 98.62 223 TYR A O 1
ATOM 1662 N N . THR A 1 224 ? 3.240 14.501 -8.769 1.00 97.69 224 THR A N 1
ATOM 1663 C CA . THR A 1 224 ? 3.394 15.182 -7.485 1.00 97.69 224 THR A CA 1
ATOM 1664 C C . THR A 1 224 ? 3.108 16.669 -7.630 1.00 97.69 224 THR A C 1
ATOM 1666 O O . THR A 1 224 ? 3.395 17.288 -8.663 1.00 97.69 224 THR A O 1
ATOM 1669 N N . ASP A 1 225 ? 2.513 17.252 -6.600 1.00 95.69 225 ASP A N 1
ATOM 1670 C CA . ASP A 1 225 ? 2.359 18.693 -6.460 1.00 95.69 225 ASP A CA 1
ATOM 1671 C C . ASP A 1 225 ? 2.742 19.155 -5.043 1.00 95.69 225 ASP A C 1
ATOM 1673 O O . ASP A 1 225 ? 3.598 18.563 -4.390 1.00 95.69 225 ASP A O 1
ATOM 1677 N N . SER A 1 226 ? 2.212 20.291 -4.581 1.00 95.25 226 SER A N 1
ATOM 1678 C CA . SER A 1 226 ? 2.622 20.858 -3.294 1.00 95.25 226 SER A CA 1
ATOM 1679 C C . SER A 1 226 ? 2.125 20.093 -2.069 1.00 95.25 226 SER A C 1
ATOM 1681 O O . SER A 1 226 ? 2.687 20.292 -0.990 1.00 95.25 226 SER A O 1
ATOM 1683 N N . ASP A 1 227 ? 1.055 19.309 -2.194 1.00 95.25 227 ASP A N 1
ATOM 1684 C CA . ASP A 1 227 ? 0.432 18.622 -1.060 1.00 95.25 227 ASP A CA 1
ATOM 1685 C C . ASP A 1 227 ? -0.018 17.188 -1.354 1.00 95.25 227 ASP A C 1
ATOM 1687 O O . ASP A 1 227 ? -0.435 16.495 -0.420 1.00 95.25 227 ASP A O 1
ATOM 1691 N N . SER A 1 228 ? 0.135 16.715 -2.594 1.00 97.25 228 SER A N 1
ATOM 1692 C CA . SER A 1 228 ? -0.326 15.397 -2.992 1.00 97.25 228 SER A CA 1
ATOM 1693 C C . SER A 1 228 ? 0.620 14.606 -3.894 1.00 97.25 228 SER A C 1
ATOM 1695 O O . SER A 1 228 ? 1.416 15.148 -4.663 1.00 97.25 228 SER A O 1
ATOM 1697 N N . TRP A 1 229 ? 0.492 13.284 -3.783 1.00 98.50 229 TRP A N 1
ATOM 1698 C CA . TRP A 1 229 ? 1.103 12.286 -4.649 1.00 98.50 229 TRP A CA 1
ATOM 1699 C C . TRP A 1 229 ? 0.014 11.462 -5.347 1.00 98.50 229 TRP A C 1
ATOM 1701 O O . TRP A 1 229 ? -0.865 10.900 -4.693 1.00 98.50 229 TRP A O 1
ATOM 1711 N N . GLU A 1 230 ? 0.109 11.347 -6.666 1.00 98.69 230 GLU A N 1
ATOM 1712 C CA . GLU A 1 230 ? -0.656 10.430 -7.506 1.00 98.69 230 GLU A CA 1
ATOM 1713 C C . GLU A 1 230 ? 0.259 9.273 -7.906 1.00 98.69 230 GLU A C 1
ATOM 1715 O O . GLU A 1 230 ? 1.257 9.501 -8.595 1.00 98.69 230 GLU A O 1
ATOM 1720 N N . PRO A 1 231 ? -0.031 8.031 -7.499 1.00 98.62 231 PRO A N 1
ATOM 1721 C CA . PRO A 1 231 ? 0.745 6.899 -7.955 1.00 98.62 231 PRO A CA 1
ATOM 1722 C C . PRO A 1 231 ? 0.388 6.544 -9.409 1.00 98.62 231 PRO A C 1
ATOM 1724 O O . PRO A 1 231 ? -0.686 6.899 -9.898 1.00 98.62 231 PRO A O 1
ATOM 1727 N N . ARG A 1 232 ? 1.265 5.798 -10.088 1.00 98.06 232 ARG A N 1
ATOM 1728 C CA . ARG A 1 232 ? 0.987 5.247 -11.427 1.00 98.06 232 ARG A CA 1
ATOM 1729 C C . ARG A 1 232 ? -0.294 4.409 -11.463 1.00 98.06 232 ARG A C 1
ATOM 1731 O O . ARG A 1 232 ? -0.679 3.804 -10.460 1.00 98.06 232 ARG A O 1
ATOM 1738 N N . ASP A 1 233 ? -0.917 4.351 -12.638 1.00 96.88 233 ASP A N 1
ATOM 1739 C CA . ASP A 1 233 ? -2.250 3.769 -12.831 1.00 96.88 233 ASP A CA 1
ATOM 1740 C C . ASP A 1 233 ? -2.385 2.332 -12.315 1.00 96.88 233 ASP A C 1
ATOM 1742 O O . ASP A 1 233 ? -3.432 1.991 -11.775 1.00 96.88 233 ASP A O 1
ATOM 1746 N N . GLU A 1 234 ? -1.339 1.508 -12.421 1.00 95.25 234 GLU A N 1
ATOM 1747 C CA . GLU A 1 234 ? -1.408 0.087 -12.059 1.00 95.25 234 GLU A CA 1
ATOM 1748 C C . GLU A 1 234 ? -1.204 -0.201 -10.560 1.00 95.25 234 GLU A C 1
ATOM 1750 O O . GLU A 1 234 ? -1.065 -1.359 -10.185 1.00 95.25 234 GLU A O 1
ATOM 1755 N N . VAL A 1 235 ? -1.081 0.825 -9.707 1.00 98.38 235 VAL A N 1
ATOM 1756 C CA . VAL A 1 235 ? -1.074 0.656 -8.235 1.00 98.38 235 VAL A CA 1
ATOM 1757 C C . VAL A 1 235 ? -1.967 1.676 -7.522 1.00 98.38 235 VAL A C 1
ATOM 1759 O O . VAL A 1 235 ? -1.867 1.872 -6.306 1.00 98.38 235 VAL A O 1
ATOM 1762 N N . LYS A 1 236 ? -2.841 2.367 -8.260 1.00 97.69 236 LYS A N 1
ATOM 1763 C CA . LYS A 1 236 ? -3.792 3.332 -7.688 1.00 97.69 236 LYS A CA 1
ATOM 1764 C C . LYS A 1 236 ? -4.755 2.647 -6.722 1.00 97.69 236 LYS A C 1
ATOM 1766 O O . LYS A 1 236 ? -5.019 3.156 -5.629 1.00 97.69 236 LYS A O 1
ATOM 1771 N N . GLY A 1 237 ? -5.247 1.478 -7.106 1.00 98.44 237 GLY A N 1
ATOM 1772 C CA . GLY A 1 237 ? -6.139 0.645 -6.319 1.00 98.44 237 GLY A CA 1
ATOM 1773 C C . GLY A 1 237 ? -5.439 0.033 -5.118 1.00 98.44 237 GLY A C 1
ATOM 1774 O O . GLY A 1 237 ? -5.986 0.107 -4.016 1.00 98.44 237 GLY A O 1
ATOM 1775 N N . ASP A 1 238 ? -4.216 -0.470 -5.304 1.00 98.81 238 ASP A N 1
ATOM 1776 C CA . ASP A 1 238 ? -3.349 -0.957 -4.225 1.00 98.81 238 ASP A CA 1
ATOM 1777 C C . ASP A 1 238 ? -3.207 0.094 -3.122 1.00 98.81 238 ASP A C 1
ATOM 1779 O O . ASP A 1 238 ? -3.479 -0.156 -1.945 1.00 98.81 238 ASP A O 1
ATOM 1783 N N . VAL A 1 239 ? -2.788 1.307 -3.502 1.00 98.94 239 VAL A N 1
ATOM 1784 C CA . VAL A 1 239 ? -2.609 2.423 -2.568 1.00 98.94 239 VAL A CA 1
ATOM 1785 C C . VAL A 1 239 ? -3.918 2.741 -1.857 1.00 98.94 239 VAL A C 1
ATOM 1787 O O . VAL A 1 239 ? -3.933 2.831 -0.627 1.00 98.94 239 VAL A O 1
ATOM 1790 N N . ALA A 1 240 ? -5.027 2.837 -2.592 1.00 98.88 240 ALA A N 1
ATOM 1791 C CA . ALA A 1 240 ? -6.330 3.101 -1.999 1.00 98.88 240 ALA A CA 1
ATOM 1792 C C . ALA A 1 240 ? -6.728 2.037 -0.964 1.00 98.88 240 ALA A C 1
ATOM 1794 O O . ALA A 1 240 ? -7.083 2.377 0.167 1.00 98.88 240 ALA A O 1
ATOM 1795 N N . ARG A 1 241 ? -6.606 0.749 -1.300 1.00 98.88 241 ARG A N 1
ATOM 1796 C CA . ARG A 1 241 ? -6.953 -0.361 -0.401 1.00 98.88 241 ARG A CA 1
ATOM 1797 C C . ARG A 1 241 ? -6.024 -0.459 0.805 1.00 98.88 241 ARG A C 1
ATOM 1799 O O . ARG A 1 241 ? -6.489 -0.828 1.883 1.00 98.88 241 ARG A O 1
ATOM 1806 N N . MET A 1 242 ? -4.747 -0.093 0.677 1.00 98.94 242 MET A N 1
ATOM 1807 C CA . MET A 1 242 ? -3.831 0.022 1.820 1.00 98.94 242 MET A CA 1
ATOM 1808 C C . MET A 1 242 ? -4.240 1.163 2.764 1.00 98.94 242 MET A C 1
ATOM 1810 O O . MET A 1 242 ? -4.223 0.983 3.983 1.00 98.94 242 MET A O 1
ATOM 1814 N N . ILE A 1 243 ? -4.654 2.316 2.227 1.00 98.88 243 ILE A N 1
ATOM 1815 C CA . ILE A 1 243 ? -5.143 3.444 3.033 1.00 98.88 243 ILE A CA 1
ATOM 1816 C C . ILE A 1 243 ? -6.460 3.100 3.740 1.00 98.88 243 ILE A C 1
ATOM 1818 O O . ILE A 1 243 ? -6.570 3.306 4.951 1.00 98.88 243 ILE A O 1
ATOM 1822 N N . PHE A 1 244 ? -7.427 2.508 3.033 1.00 98.88 244 PHE A N 1
ATOM 1823 C CA . PHE A 1 244 ? -8.681 2.060 3.643 1.00 98.88 244 PHE A CA 1
ATOM 1824 C C . PHE A 1 244 ? -8.445 1.003 4.721 1.00 98.88 244 PHE A C 1
ATOM 1826 O O . PHE A 1 244 ? -9.026 1.098 5.802 1.00 98.88 244 PHE A O 1
ATOM 1833 N N . TYR A 1 245 ? -7.551 0.039 4.477 1.00 98.88 245 TYR A N 1
ATOM 1834 C CA . TYR A 1 245 ? -7.158 -0.940 5.488 1.00 98.88 245 TYR A CA 1
ATOM 1835 C C . TYR A 1 245 ? -6.629 -0.267 6.748 1.00 98.88 245 TYR A C 1
ATOM 1837 O O . TYR A 1 245 ? -7.084 -0.603 7.834 1.00 98.88 245 TYR A O 1
ATOM 1845 N N . MET A 1 246 ? -5.713 0.694 6.626 1.00 98.75 246 MET A N 1
ATOM 1846 C CA . MET A 1 246 ? -5.139 1.371 7.792 1.00 98.75 246 MET A CA 1
ATOM 1847 C C . MET A 1 246 ? -6.197 2.121 8.602 1.00 98.75 246 MET A C 1
ATOM 1849 O O . MET A 1 246 ? -6.169 2.044 9.831 1.00 98.75 246 MET A O 1
ATOM 1853 N N . ALA A 1 247 ? -7.157 2.759 7.924 1.00 98.62 247 ALA A N 1
ATOM 1854 C CA . ALA A 1 247 ? -8.264 3.468 8.562 1.00 98.62 247 ALA A CA 1
ATOM 1855 C C . ALA A 1 247 ? -9.276 2.547 9.273 1.00 98.62 247 ALA A C 1
ATOM 1857 O O . ALA A 1 247 ? -10.001 2.985 10.162 1.00 98.62 247 ALA A O 1
ATOM 1858 N N . VAL A 1 248 ? -9.362 1.271 8.879 1.00 98.69 248 VAL A N 1
ATOM 1859 C CA . VAL A 1 248 ? -10.196 0.260 9.557 1.00 98.69 248 VAL A CA 1
ATOM 1860 C C . VAL A 1 248 ? -9.406 -0.515 10.601 1.00 98.69 248 VAL A C 1
ATOM 1862 O O . VAL A 1 248 ? -9.931 -0.879 11.649 1.00 98.69 248 VAL A O 1
ATOM 1865 N N . ARG A 1 249 ? -8.130 -0.796 10.344 1.00 98.56 249 ARG A N 1
ATOM 1866 C CA . ARG A 1 249 ? -7.296 -1.562 11.260 1.00 98.56 249 ARG A CA 1
ATOM 1867 C C . ARG A 1 249 ? -7.050 -0.766 12.526 1.00 98.56 249 ARG A C 1
ATOM 1869 O O . ARG A 1 249 ? -7.152 -1.365 13.586 1.00 98.56 249 ARG A O 1
ATOM 1876 N N . TYR A 1 250 ? -6.736 0.522 12.435 1.00 98.25 250 TYR A N 1
ATOM 1877 C CA . TYR A 1 250 ? -6.340 1.329 13.586 1.00 98.25 250 TYR A CA 1
ATOM 1878 C C . TYR A 1 250 ? -7.384 2.408 13.891 1.00 98.25 250 TYR A C 1
ATOM 1880 O O . TYR A 1 250 ? -7.305 3.512 13.361 1.00 98.25 250 TYR A O 1
ATOM 1888 N N . GLU A 1 251 ? -8.351 2.077 14.748 1.00 96.69 251 GLU A N 1
ATOM 1889 C CA . GLU A 1 251 ? -9.454 2.968 15.138 1.00 96.69 251 GLU A CA 1
ATOM 1890 C C . GLU A 1 251 ? -9.293 3.538 16.558 1.00 96.69 251 GLU A C 1
ATOM 1892 O O . GLU A 1 251 ? -8.470 3.095 17.365 1.00 96.69 251 GLU A O 1
ATOM 1897 N N . ALA A 1 252 ? -10.144 4.503 16.907 1.00 94.94 252 ALA A N 1
ATOM 1898 C CA . ALA A 1 252 ? -10.290 5.018 18.262 1.00 94.94 252 ALA A CA 1
ATOM 1899 C C . ALA A 1 252 ? -10.396 3.898 19.322 1.00 94.94 252 ALA A C 1
ATOM 1901 O O . ALA A 1 252 ? -11.392 3.184 19.422 1.00 94.94 252 ALA A O 1
ATOM 1902 N N . GLY A 1 253 ? -9.378 3.804 20.182 1.00 92.25 253 GLY A N 1
ATOM 1903 C CA . GLY A 1 253 ? -9.239 2.740 21.184 1.00 92.25 253 GLY A CA 1
ATOM 1904 C C . GLY A 1 253 ? -7.950 1.935 21.019 1.00 92.25 253 GLY A C 1
ATOM 1905 O O . GLY A 1 253 ? -7.447 1.393 22.006 1.00 92.25 253 GLY A O 1
ATOM 1906 N N . ASP A 1 254 ? -7.375 1.951 19.816 1.00 94.50 254 ASP A N 1
ATOM 1907 C CA . ASP A 1 254 ? -6.040 1.442 19.525 1.00 94.50 254 ASP A CA 1
ATOM 1908 C C . ASP A 1 254 ? -4.942 2.454 19.894 1.00 94.50 254 ASP A C 1
ATOM 1910 O O . ASP A 1 254 ? -5.163 3.502 20.506 1.00 94.50 254 ASP A O 1
ATOM 1914 N N . ARG A 1 255 ? -3.697 2.121 19.528 1.00 93.25 255 ARG A N 1
ATOM 1915 C CA . ARG A 1 255 ? -2.528 2.993 19.705 1.00 93.25 255 ARG A CA 1
ATOM 1916 C C . ARG A 1 255 ? -2.648 4.313 18.934 1.00 93.25 255 ARG A C 1
ATOM 1918 O O . ARG A 1 255 ? -2.074 5.305 19.375 1.00 93.25 255 ARG A O 1
ATOM 1925 N N . VAL A 1 256 ? -3.333 4.295 17.794 1.00 96.19 256 VAL A N 1
ATOM 1926 C CA . VAL A 1 256 ? -3.615 5.447 16.932 1.00 96.19 256 VAL A CA 1
ATOM 1927 C C . VAL A 1 256 ? -5.019 5.309 16.354 1.00 96.19 256 VAL A C 1
ATOM 1929 O O . VAL A 1 256 ? -5.520 4.195 16.253 1.00 96.19 256 VAL A O 1
ATOM 1932 N N . ASP A 1 257 ? -5.615 6.440 15.991 1.00 97.44 257 ASP A N 1
ATOM 1933 C CA . ASP A 1 257 ? -6.937 6.544 15.372 1.00 97.44 257 ASP A CA 1
ATOM 1934 C C . ASP A 1 257 ? -6.752 7.145 13.980 1.00 97.44 257 ASP A C 1
ATOM 1936 O O . ASP A 1 257 ? -6.555 8.353 13.856 1.00 97.44 257 ASP A O 1
ATOM 1940 N N . LEU A 1 258 ? -6.656 6.281 12.973 1.00 98.25 258 LEU A N 1
ATOM 1941 C CA . LEU A 1 258 ? -6.368 6.639 11.590 1.00 98.25 258 LEU A CA 1
ATOM 1942 C C . LEU A 1 258 ? -7.676 6.708 10.807 1.00 98.25 258 LEU A C 1
ATOM 1944 O O . LEU A 1 258 ? -8.472 5.777 10.844 1.00 98.25 258 LEU A O 1
ATOM 1948 N N . GLU A 1 259 ? -7.893 7.788 10.062 1.00 98.19 259 GLU A N 1
ATOM 1949 C CA . GLU A 1 259 ? -9.137 7.982 9.315 1.00 98.19 259 GLU A CA 1
ATOM 1950 C C . GLU A 1 259 ? -8.897 8.546 7.914 1.00 98.19 259 GLU A C 1
ATOM 1952 O O . GLU A 1 259 ? -7.980 9.323 7.670 1.00 98.19 259 GLU A O 1
ATOM 1957 N N . VAL A 1 260 ? -9.756 8.198 6.967 1.00 97.94 260 VAL A N 1
ATOM 1958 C CA . VAL A 1 260 ? -9.797 8.881 5.666 1.00 97.94 260 VAL A CA 1
ATOM 1959 C C . VAL A 1 260 ? -10.718 10.095 5.754 1.00 97.94 260 VAL A C 1
ATOM 1961 O O . VAL A 1 260 ? -11.721 10.085 6.470 1.00 97.94 260 VAL A O 1
ATOM 1964 N N . ASN A 1 261 ? -10.411 11.153 5.009 1.00 96.31 261 ASN A N 1
ATOM 1965 C CA . ASN A 1 261 ? -11.302 12.299 4.847 1.00 96.31 261 ASN A CA 1
ATOM 1966 C C . ASN A 1 261 ? -11.275 12.778 3.391 1.00 96.31 261 ASN A C 1
ATOM 1968 O O . ASN A 1 261 ? -10.543 12.240 2.578 1.00 96.31 261 ASN A O 1
ATOM 1972 N N . ASP A 1 262 ? -12.087 13.765 3.020 1.00 97.06 262 ASP A N 1
ATOM 1973 C CA . ASP A 1 262 ? -12.108 14.270 1.638 1.00 97.06 262 ASP A CA 1
ATOM 1974 C C . ASP A 1 262 ? -11.198 15.499 1.444 1.00 97.06 262 ASP A C 1
ATOM 1976 O O . ASP A 1 262 ? -11.549 16.456 0.748 1.00 97.06 262 ASP A O 1
ATOM 1980 N N . GLN A 1 263 ? -10.048 15.519 2.128 1.00 94.81 263 GLN A N 1
ATOM 1981 C CA . GLN A 1 263 ? -9.118 16.648 2.166 1.00 94.81 263 GLN A CA 1
ATOM 1982 C C . GLN A 1 263 ? -7.665 16.187 2.007 1.00 94.81 263 GLN A C 1
ATOM 1984 O O . GLN A 1 263 ? -7.292 15.089 2.404 1.00 94.81 263 GLN A O 1
ATOM 1989 N N . VAL A 1 264 ? -6.838 17.080 1.469 1.00 94.12 264 VAL A N 1
ATOM 1990 C CA . VAL A 1 264 ? -5.374 16.971 1.495 1.00 94.12 264 VAL A CA 1
ATOM 1991 C C . VAL A 1 264 ? -4.788 18.046 2.405 1.00 94.12 264 VAL A C 1
ATOM 1993 O O . VAL A 1 264 ? -5.503 18.953 2.849 1.00 94.12 264 VAL A O 1
ATOM 1996 N N . ASN A 1 265 ? -3.486 17.951 2.668 1.00 89.69 265 ASN A N 1
ATOM 1997 C CA . ASN A 1 265 ? -2.743 18.837 3.556 1.00 89.69 265 ASN A CA 1
ATOM 1998 C C . ASN A 1 265 ? -3.245 18.751 5.006 1.00 89.69 265 ASN A C 1
ATOM 2000 O O . ASN A 1 265 ? -3.459 19.752 5.698 1.00 89.69 265 ASN A O 1
ATOM 2004 N N . ASN A 1 266 ? -3.428 17.518 5.481 1.00 87.19 266 ASN A N 1
ATOM 2005 C CA . ASN A 1 266 ? -3.921 17.231 6.829 1.00 87.19 266 ASN A CA 1
ATOM 2006 C C . ASN A 1 266 ? -2.903 17.556 7.944 1.00 87.19 266 ASN A C 1
ATOM 2008 O O . ASN A 1 266 ? -3.232 17.513 9.138 1.00 87.19 266 ASN A O 1
ATOM 2012 N N . GLY A 1 267 ? -1.673 17.927 7.575 1.00 87.31 267 GLY A N 1
ATOM 2013 C CA . GLY A 1 267 ? -0.588 18.237 8.497 1.00 87.31 267 GLY A CA 1
ATOM 2014 C C . GLY A 1 267 ? -0.165 17.000 9.288 1.00 87.31 267 GLY A C 1
ATOM 2015 O O . GLY A 1 267 ? 0.228 15.995 8.714 1.00 87.31 267 GLY A O 1
ATOM 2016 N N . SER A 1 268 ? -0.221 17.078 10.619 1.00 88.81 268 SER A N 1
ATOM 2017 C CA . SER A 1 268 ? 0.077 15.937 11.506 1.00 88.81 268 SER A CA 1
ATOM 2018 C C . SER A 1 268 ? -1.176 15.251 12.052 1.00 88.81 268 SER A C 1
ATOM 2020 O O . SER A 1 268 ? -1.066 14.361 12.896 1.00 88.81 268 SER A O 1
ATOM 2022 N N . ASN A 1 269 ? -2.369 15.679 11.626 1.00 95.12 269 ASN A N 1
ATOM 2023 C CA . ASN A 1 269 ? -3.593 14.980 12.001 1.00 95.12 269 ASN A CA 1
ATOM 2024 C C . ASN A 1 269 ? -3.579 13.575 11.380 1.00 95.12 269 ASN A C 1
ATOM 2026 O O . ASN A 1 269 ? -3.014 13.404 10.299 1.00 95.12 269 ASN A O 1
ATOM 2030 N N . PRO A 1 270 ? -4.199 12.573 12.022 1.00 97.06 270 PRO A N 1
ATOM 2031 C CA . PRO A 1 270 ? -4.177 11.195 11.549 1.00 97.06 270 PRO A CA 1
ATOM 2032 C C . PRO A 1 270 ? -5.185 10.957 10.415 1.00 97.06 270 PRO A C 1
ATOM 2034 O O . PRO A 1 270 ? -5.956 10.003 10.441 1.00 97.06 270 PRO A O 1
ATOM 2037 N N . TYR A 1 271 ? -5.173 11.847 9.422 1.00 97.81 271 TYR A N 1
ATOM 2038 C CA . TYR A 1 271 ? -5.959 11.731 8.204 1.00 97.81 271 TYR A CA 1
ATOM 2039 C C . TYR A 1 271 ? -5.047 11.538 7.003 1.00 97.81 271 TYR A C 1
ATOM 2041 O O . TYR A 1 271 ? -3.996 12.176 6.956 1.00 97.81 271 TYR A O 1
ATOM 2049 N N . MET A 1 272 ? -5.435 10.696 6.048 1.00 96.62 272 MET A N 1
ATOM 2050 C CA . MET A 1 272 ? -4.619 10.421 4.864 1.00 96.62 272 MET A CA 1
ATOM 2051 C C . MET A 1 272 ? -5.457 10.321 3.592 1.00 96.62 272 MET A C 1
ATOM 2053 O O . MET A 1 272 ? -6.359 9.487 3.502 1.00 96.62 272 MET A O 1
ATOM 2057 N N . GLY A 1 273 ? -5.072 11.125 2.598 1.00 93.50 273 GLY A N 1
ATOM 2058 C CA . GLY A 1 273 ? -5.589 11.093 1.229 1.00 93.50 273 GLY A CA 1
ATOM 2059 C C . GLY A 1 273 ? -7.023 11.597 1.063 1.00 93.50 273 GLY A C 1
ATOM 2060 O O . GLY A 1 273 ? -7.814 11.627 2.002 1.00 93.50 273 GLY A O 1
ATOM 2061 N N . ARG A 1 274 ? -7.368 11.984 -0.170 1.00 97.88 274 ARG A N 1
ATOM 2062 C CA . ARG A 1 274 ? -8.712 12.452 -0.525 1.00 97.88 274 ARG A CA 1
ATOM 2063 C C . ARG A 1 274 ? -9.640 11.266 -0.796 1.00 97.88 274 ARG A C 1
ATOM 2065 O O . ARG A 1 274 ? -9.554 10.625 -1.841 1.00 97.88 274 ARG A O 1
ATOM 2072 N N . LEU A 1 275 ? -10.585 11.028 0.109 1.00 98.44 275 LEU A N 1
ATOM 2073 C CA . LEU A 1 275 ? -11.552 9.928 0.082 1.00 98.44 275 LEU A CA 1
ATOM 2074 C C . LEU A 1 275 ? -12.225 9.746 -1.282 1.00 98.44 275 LEU A C 1
ATOM 2076 O O . LEU A 1 275 ? -12.248 8.632 -1.797 1.00 98.44 275 LEU A O 1
ATOM 2080 N N . SER A 1 276 ? -12.753 10.811 -1.889 1.00 97.38 276 SER A N 1
ATOM 2081 C CA . SER A 1 276 ? -13.418 10.707 -3.198 1.00 97.38 276 SER A CA 1
ATOM 2082 C C . SER A 1 276 ? -12.502 10.160 -4.300 1.00 97.38 276 SER A C 1
ATOM 2084 O O . SER A 1 276 ? -12.959 9.386 -5.141 1.00 97.38 276 SER A O 1
ATOM 2086 N N . VAL A 1 277 ? -11.213 10.501 -4.265 1.00 98.06 277 VAL A N 1
ATOM 2087 C CA . VAL A 1 277 ? -10.211 10.049 -5.239 1.00 98.06 277 VAL A CA 1
ATOM 2088 C C . VAL A 1 277 ? -9.732 8.638 -4.924 1.00 98.06 277 VAL A C 1
ATOM 2090 O O . VAL A 1 277 ? 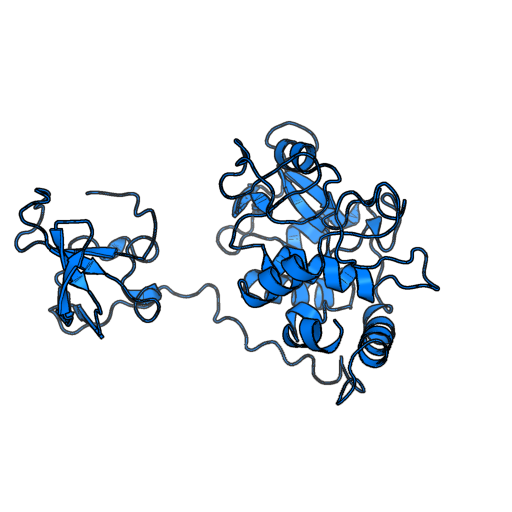-9.675 7.809 -5.824 1.00 98.06 277 VAL A O 1
ATOM 2093 N N . LEU A 1 278 ? -9.512 8.306 -3.650 1.00 98.75 278 LEU A N 1
ATOM 2094 C CA . LEU A 1 278 ? -9.179 6.939 -3.235 1.00 98.75 278 LEU A CA 1
ATOM 2095 C C . LEU A 1 278 ? -10.284 5.941 -3.620 1.00 98.75 278 LEU A C 1
ATOM 2097 O O . LEU A 1 278 ? -9.994 4.854 -4.119 1.00 98.75 278 LEU A O 1
ATOM 2101 N N . LYS A 1 279 ? -11.560 6.316 -3.450 1.00 98.19 279 LYS A N 1
ATOM 2102 C CA . LYS A 1 279 ? -12.703 5.497 -3.890 1.00 98.19 279 LYS A CA 1
ATOM 2103 C C . LYS A 1 279 ? -12.685 5.288 -5.405 1.00 98.19 279 LYS A C 1
ATOM 2105 O O . LYS A 1 279 ? -12.851 4.165 -5.874 1.00 98.19 279 LYS A O 1
ATOM 2110 N N . GLN A 1 280 ? -12.438 6.354 -6.166 1.00 96.12 280 GLN A N 1
ATOM 2111 C CA . GLN A 1 280 ? -12.322 6.279 -7.621 1.00 96.12 280 GLN A CA 1
ATOM 2112 C C . GLN A 1 280 ? -11.182 5.345 -8.052 1.00 96.12 280 GLN A C 1
ATOM 2114 O O . GLN A 1 280 ? -11.394 4.477 -8.896 1.00 96.12 280 GLN A O 1
ATOM 2119 N N . TRP A 1 281 ? -9.998 5.493 -7.465 1.00 98.12 281 TRP A N 1
ATOM 2120 C CA . TRP A 1 281 ? -8.832 4.660 -7.753 1.00 98.12 281 TRP A CA 1
ATOM 2121 C C . TRP A 1 281 ? -9.079 3.186 -7.443 1.00 98.12 281 TRP A C 1
ATOM 2123 O O . TRP A 1 281 ? -8.812 2.337 -8.287 1.00 98.12 281 TRP A O 1
ATOM 2133 N N . SER A 1 282 ? -9.681 2.884 -6.290 1.00 94.75 282 SER A N 1
ATOM 2134 C CA . SER A 1 282 ? -10.030 1.512 -5.904 1.00 94.75 282 SER A CA 1
ATOM 2135 C C . SER A 1 282 ? -10.962 0.819 -6.908 1.00 94.75 282 SER A C 1
ATOM 2137 O O . SER A 1 282 ? -10.846 -0.385 -7.120 1.00 94.75 282 SER A O 1
ATOM 2139 N N . GLN A 1 283 ? -11.863 1.571 -7.553 1.00 89.38 283 GLN A N 1
ATOM 2140 C CA . GLN A 1 283 ? -12.750 1.049 -8.599 1.00 89.38 283 GLN A CA 1
ATOM 2141 C C . GLN A 1 283 ? -12.070 0.924 -9.968 1.00 89.38 283 GLN A C 1
ATOM 2143 O O . GLN A 1 283 ? -12.413 0.032 -10.742 1.00 89.38 283 GLN A O 1
ATOM 2148 N N . GLN A 1 284 ? -11.175 1.856 -10.306 1.00 85.31 284 GLN A N 1
ATOM 2149 C CA . GLN A 1 284 ? -10.491 1.892 -11.602 1.00 85.31 284 GLN A CA 1
ATOM 2150 C C . GLN A 1 284 ? -9.403 0.823 -11.720 1.00 85.31 284 GLN A C 1
ATOM 2152 O O . GLN A 1 284 ? -9.177 0.316 -12.817 1.00 85.31 284 GLN A O 1
ATOM 2157 N N . ASP A 1 285 ? -8.777 0.485 -10.598 1.00 91.31 285 ASP A N 1
ATOM 2158 C CA . ASP A 1 285 ? -7.705 -0.495 -10.481 1.00 91.31 285 ASP A CA 1
ATOM 2159 C C . ASP A 1 285 ? -8.124 -1.592 -9.478 1.00 91.31 285 ASP A C 1
ATOM 2161 O O . ASP A 1 285 ? -7.874 -1.474 -8.273 1.00 91.31 285 ASP A O 1
ATOM 2165 N N . PRO A 1 286 ? -8.888 -2.614 -9.914 1.00 92.44 286 PRO A N 1
ATOM 2166 C CA . PRO A 1 286 ? -9.350 -3.696 -9.043 1.00 92.44 286 PRO A CA 1
ATOM 2167 C C . PRO A 1 286 ? -8.185 -4.587 -8.564 1.00 92.44 286 PRO A C 1
ATOM 2169 O O . PRO A 1 286 ? -7.144 -4.605 -9.212 1.00 92.44 286 PRO A O 1
ATOM 2172 N N . PRO A 1 287 ? -8.351 -5.357 -7.469 1.00 92.88 287 PRO A N 1
ATOM 2173 C CA . PRO A 1 287 ? -7.291 -6.227 -6.963 1.00 92.88 287 PRO A CA 1
ATOM 2174 C C . PRO A 1 287 ? -6.769 -7.214 -8.009 1.00 92.88 287 PRO A C 1
ATOM 2176 O O . PRO A 1 287 ? -7.534 -8.014 -8.557 1.00 92.88 287 PRO A O 1
ATOM 2179 N N . ASP A 1 288 ? -5.462 -7.191 -8.254 1.00 88.69 288 ASP A N 1
ATOM 2180 C CA . ASP A 1 288 ? -4.798 -8.092 -9.191 1.00 88.69 288 ASP A CA 1
ATOM 2181 C C . ASP A 1 288 ? -4.216 -9.337 -8.491 1.00 88.69 288 ASP A C 1
ATOM 2183 O O . ASP A 1 288 ? -4.324 -9.522 -7.274 1.00 88.69 288 ASP A O 1
ATOM 2187 N N . ALA A 1 289 ? -3.605 -10.234 -9.269 1.00 89.44 289 ALA A N 1
ATOM 2188 C CA . ALA A 1 289 ? -3.012 -11.459 -8.735 1.00 89.44 289 ALA A CA 1
ATOM 2189 C C . ALA A 1 289 ? -1.819 -11.189 -7.799 1.00 89.44 289 ALA A C 1
ATOM 2191 O O . ALA A 1 289 ? -1.585 -11.953 -6.857 1.00 89.44 289 ALA A O 1
ATOM 2192 N N . PHE A 1 290 ? -1.053 -10.119 -8.037 1.00 93.19 290 PHE A N 1
ATOM 2193 C CA . PHE A 1 290 ? 0.085 -9.764 -7.196 1.00 93.19 290 PHE A CA 1
ATOM 2194 C C . PHE A 1 290 ? -0.397 -9.303 -5.818 1.00 93.19 290 PHE A C 1
ATOM 2196 O O . PHE A 1 290 ? 0.109 -9.781 -4.798 1.00 93.19 290 PHE A O 1
ATOM 2203 N N . GLU A 1 291 ? -1.407 -8.437 -5.783 1.00 97.56 291 GLU A N 1
ATOM 2204 C CA . GLU A 1 291 ? -1.997 -7.892 -4.566 1.00 97.56 291 GLU A CA 1
ATOM 2205 C C . GLU A 1 291 ? -2.732 -8.970 -3.752 1.00 97.56 291 GLU A C 1
ATOM 2207 O O . GLU A 1 291 ? -2.536 -9.078 -2.537 1.00 97.56 291 GLU A O 1
ATOM 2212 N N . GLN A 1 292 ? -3.496 -9.849 -4.411 1.00 95.75 292 GLN A N 1
ATOM 2213 C CA . GLN A 1 292 ? -4.157 -10.986 -3.756 1.00 95.75 292 GLN A CA 1
ATOM 2214 C C . GLN A 1 292 ? -3.144 -11.961 -3.144 1.00 95.75 292 GLN A C 1
ATOM 2216 O O . GLN A 1 292 ? -3.262 -12.347 -1.978 1.00 95.75 292 GLN A O 1
ATOM 2221 N N . ARG A 1 293 ? -2.086 -12.312 -3.886 1.00 96.50 293 ARG A N 1
ATOM 2222 C CA . ARG A 1 293 ? -0.999 -13.163 -3.379 1.00 96.50 293 ARG A CA 1
ATOM 2223 C C . ARG A 1 293 ? -0.286 -12.517 -2.195 1.00 96.50 293 ARG A C 1
ATOM 2225 O O . ARG A 1 293 ? 0.103 -13.210 -1.256 1.00 96.50 293 ARG A O 1
ATOM 2232 N N . ARG A 1 294 ? -0.097 -11.198 -2.233 1.00 98.38 294 ARG A N 1
ATOM 2233 C CA . ARG A 1 294 ? 0.483 -10.434 -1.129 1.00 98.38 294 ARG A CA 1
ATOM 2234 C C . ARG A 1 294 ? -0.398 -10.525 0.119 1.00 98.38 294 ARG A C 1
ATOM 2236 O O . ARG A 1 294 ? 0.125 -10.821 1.191 1.00 98.38 294 ARG A O 1
ATOM 2243 N N . ASN A 1 295 ? -1.713 -10.343 -0.024 1.00 98.44 295 ASN A N 1
ATOM 2244 C CA . ASN A 1 295 ? -2.682 -10.489 1.067 1.00 98.44 295 ASN A CA 1
ATOM 2245 C C . ASN A 1 295 ? -2.614 -11.890 1.702 1.00 98.44 295 ASN A C 1
ATOM 2247 O O . ASN A 1 295 ? -2.515 -12.012 2.924 1.00 98.44 295 ASN A O 1
ATOM 2251 N N . GLU A 1 296 ? -2.564 -12.936 0.870 1.00 97.06 296 GLU A N 1
ATOM 2252 C CA . GLU A 1 296 ? -2.457 -14.324 1.331 1.00 97.06 296 GLU A CA 1
ATOM 2253 C C . GLU A 1 296 ? -1.138 -14.598 2.064 1.00 97.06 296 GLU A C 1
ATOM 2255 O O . GLU A 1 296 ? -1.144 -15.129 3.171 1.00 97.06 296 GLU A O 1
ATOM 2260 N N . ARG A 1 297 ? 0.010 -14.166 1.520 1.00 97.88 297 ARG A N 1
ATOM 2261 C CA . ARG A 1 297 ? 1.309 -14.352 2.195 1.00 97.88 297 ARG A CA 1
ATOM 2262 C C . ARG A 1 297 ? 1.367 -13.615 3.533 1.00 97.88 297 ARG A C 1
ATOM 2264 O O . ARG A 1 297 ? 1.927 -14.145 4.492 1.00 97.88 297 ARG A O 1
ATOM 2271 N N . ILE A 1 298 ? 0.795 -12.411 3.628 1.00 98.56 298 ILE A N 1
ATOM 2272 C CA . ILE A 1 298 ? 0.720 -11.686 4.905 1.00 98.56 298 ILE A CA 1
ATOM 2273 C C . ILE A 1 298 ? -0.121 -12.474 5.915 1.00 98.56 298 ILE A C 1
ATOM 2275 O O . ILE A 1 298 ? 0.273 -12.576 7.080 1.00 98.56 298 ILE A O 1
ATOM 2279 N N . PHE A 1 299 ? -1.240 -13.053 5.481 1.00 97.50 299 PHE A N 1
ATOM 2280 C CA . PHE A 1 299 ? -2.090 -13.877 6.330 1.00 97.50 299 PHE A CA 1
ATOM 2281 C C . PHE A 1 299 ? -1.372 -15.153 6.797 1.00 97.50 299 PHE A C 1
ATOM 2283 O O . PHE A 1 299 ? -1.184 -15.334 7.999 1.00 97.50 299 PHE A O 1
ATOM 2290 N N . ASP A 1 300 ? -0.901 -15.986 5.873 1.00 95.50 300 ASP A N 1
ATOM 2291 C CA . ASP A 1 300 ? -0.365 -17.315 6.181 1.00 95.50 300 ASP A CA 1
ATOM 2292 C C . ASP A 1 300 ? 0.992 -17.286 6.892 1.00 95.50 300 ASP A C 1
ATOM 2294 O O . ASP A 1 300 ? 1.241 -18.080 7.806 1.00 95.50 300 ASP A O 1
ATOM 2298 N N . ASN A 1 301 ? 1.885 -16.379 6.481 1.00 96.31 301 ASN A N 1
ATOM 2299 C CA . ASN A 1 301 ? 3.300 -16.461 6.851 1.00 96.31 301 ASN A CA 1
ATOM 2300 C C . ASN A 1 301 ? 3.733 -15.424 7.895 1.00 96.31 301 ASN A C 1
ATOM 2302 O O . ASN A 1 301 ? 4.761 -15.626 8.546 1.00 96.31 301 ASN A O 1
ATOM 2306 N N . TRP A 1 302 ? 2.994 -14.317 8.060 1.00 97.56 302 TRP A N 1
ATOM 2307 C CA . TRP A 1 302 ? 3.505 -13.148 8.790 1.00 97.56 302 TRP A CA 1
ATOM 2308 C C . TRP A 1 302 ? 2.601 -12.634 9.907 1.00 97.56 302 TRP A C 1
ATOM 2310 O O . TRP A 1 302 ? 2.992 -12.663 11.075 1.00 97.56 302 TRP A O 1
ATOM 2320 N N . GLN A 1 303 ? 1.428 -12.105 9.568 1.00 98.19 303 GLN A N 1
ATOM 2321 C CA . GLN A 1 303 ? 0.598 -11.344 10.501 1.00 98.19 303 GLN A CA 1
ATOM 2322 C C . GLN A 1 303 ? -0.705 -12.041 10.876 1.00 98.19 303 GLN A C 1
ATOM 2324 O O . GLN A 1 303 ? -1.282 -11.688 11.904 1.00 98.19 303 GLN A O 1
ATOM 2329 N N . GLY A 1 304 ? -1.169 -13.034 10.114 1.00 96.69 304 GLY A N 1
ATOM 2330 C CA . GLY A 1 304 ? -2.408 -13.747 10.445 1.00 96.69 304 GLY A CA 1
ATOM 2331 C C . GLY A 1 304 ? -3.678 -12.921 10.248 1.00 96.69 304 GLY A C 1
ATOM 2332 O O . GLY A 1 304 ? -4.746 -13.337 10.694 1.00 96.69 304 GLY A O 1
ATOM 2333 N N . ASN A 1 305 ? -3.583 -11.758 9.596 1.00 97.88 305 ASN A N 1
ATOM 2334 C CA . ASN A 1 305 ? -4.729 -10.938 9.233 1.00 97.88 305 ASN A CA 1
ATOM 2335 C C . ASN A 1 305 ? -4.735 -10.577 7.746 1.00 97.88 305 ASN A C 1
ATOM 2337 O O . ASN A 1 305 ? -3.681 -10.518 7.114 1.00 97.88 305 ASN A O 1
ATOM 2341 N N . ARG A 1 306 ? -5.931 -10.325 7.210 1.00 98.25 306 ARG A N 1
ATOM 2342 C CA . ARG A 1 306 ? -6.165 -9.981 5.801 1.00 98.25 306 ARG A CA 1
ATOM 2343 C C . ARG A 1 306 ? -6.597 -8.530 5.643 1.00 98.25 306 ARG A C 1
ATOM 2345 O O . ARG A 1 306 ? -7.242 -7.982 6.536 1.00 98.25 306 ARG A O 1
ATOM 2352 N N . ASN A 1 307 ? -6.287 -7.934 4.497 1.00 98.69 307 ASN A N 1
ATOM 2353 C CA . ASN A 1 307 ? -6.875 -6.677 4.064 1.00 98.69 307 ASN A CA 1
ATOM 2354 C C . ASN A 1 307 ? -8.266 -6.947 3.456 1.00 98.69 307 ASN A C 1
ATOM 2356 O O . ASN A 1 307 ? -8.344 -7.493 2.353 1.00 98.69 307 ASN A O 1
ATOM 2360 N N . PRO A 1 308 ? -9.364 -6.531 4.121 1.00 98.38 308 PRO A N 1
ATOM 2361 C CA . PRO A 1 308 ? -10.720 -6.796 3.644 1.00 98.38 308 PRO A CA 1
ATOM 2362 C C . PRO A 1 308 ? -11.026 -6.181 2.289 1.00 98.38 308 PRO A C 1
ATOM 2364 O O . PRO A 1 308 ? -11.887 -6.683 1.584 1.00 98.38 308 PRO A O 1
ATOM 2367 N N . PHE A 1 309 ? -10.342 -5.103 1.917 1.00 98.75 309 PHE A N 1
ATOM 2368 C CA . PHE A 1 309 ? -10.614 -4.395 0.673 1.00 98.75 309 PHE A CA 1
ATOM 2369 C C . PHE A 1 309 ? -9.939 -5.044 -0.536 1.00 98.75 309 PHE A C 1
ATOM 2371 O O . PHE A 1 309 ? -10.314 -4.730 -1.660 1.00 98.75 309 PHE A O 1
ATOM 2378 N N . ILE A 1 310 ? -8.977 -5.949 -0.317 1.00 98.38 310 ILE A N 1
ATOM 2379 C CA . ILE A 1 310 ? -8.431 -6.816 -1.372 1.00 98.38 310 ILE A CA 1
ATOM 2380 C C . ILE A 1 310 ? -9.409 -7.965 -1.643 1.00 98.38 310 ILE A C 1
ATOM 2382 O O . ILE A 1 310 ? -9.695 -8.272 -2.794 1.00 98.38 310 ILE A O 1
ATOM 2386 N N . ASP A 1 311 ? -9.963 -8.560 -0.586 1.00 96.50 311 ASP A N 1
ATOM 2387 C CA . ASP A 1 311 ? -10.874 -9.706 -0.703 1.00 96.50 311 ASP A CA 1
ATOM 2388 C C . ASP A 1 311 ? -12.298 -9.301 -1.112 1.00 96.50 311 ASP A C 1
ATOM 2390 O O . ASP A 1 311 ? -12.973 -10.019 -1.845 1.00 96.50 311 ASP A O 1
ATOM 2394 N N . HIS A 1 312 ? -12.738 -8.134 -0.639 1.00 96.00 312 HIS A N 1
ATOM 2395 C CA . HIS A 1 312 ? -14.061 -7.552 -0.845 1.00 96.00 312 HIS A CA 1
ATOM 2396 C C . HIS A 1 312 ? -13.938 -6.062 -1.209 1.00 96.00 312 HIS A C 1
ATOM 2398 O O . HIS A 1 312 ? -14.248 -5.182 -0.390 1.00 96.00 312 HIS A O 1
ATOM 2404 N N . PRO A 1 313 ? -13.467 -5.728 -2.427 1.00 96.06 313 PRO A N 1
ATOM 2405 C CA . PRO A 1 313 ? -13.299 -4.338 -2.859 1.00 96.06 313 PRO A CA 1
ATOM 2406 C C . PRO A 1 313 ? -14.610 -3.534 -2.824 1.00 96.06 313 PRO A C 1
ATOM 2408 O O . PRO A 1 313 ? -14.598 -2.322 -2.607 1.00 96.06 313 PRO A O 1
ATOM 2411 N N . GLU A 1 314 ? -15.766 -4.189 -2.946 1.00 95.06 314 GLU A N 1
ATOM 2412 C CA . GLU A 1 314 ? -17.087 -3.567 -2.826 1.00 95.06 314 GLU A CA 1
ATOM 2413 C C . GLU A 1 314 ? -17.382 -2.989 -1.431 1.00 95.06 314 GLU A C 1
ATOM 2415 O O . GLU A 1 314 ? -18.278 -2.149 -1.274 1.00 95.06 314 GLU A O 1
ATOM 2420 N N . TRP A 1 315 ? -16.644 -3.404 -0.395 1.00 98.31 315 TRP A N 1
ATOM 2421 C CA . TRP A 1 315 ? -16.826 -2.866 0.951 1.00 98.31 315 TRP A CA 1
ATOM 2422 C C . TRP A 1 315 ? -16.338 -1.431 1.102 1.00 98.31 315 TRP A C 1
ATOM 2424 O O . TRP A 1 315 ? -16.810 -0.747 2.008 1.00 98.31 315 TRP A O 1
ATOM 2434 N N . VAL A 1 316 ? -15.504 -0.934 0.183 1.00 97.94 316 VAL A N 1
ATOM 2435 C CA . VAL A 1 316 ? -15.147 0.490 0.128 1.00 97.94 316 VAL A CA 1
ATOM 2436 C C . VAL A 1 316 ? -16.412 1.352 0.004 1.00 97.94 316 VAL A C 1
ATOM 2438 O O . VAL A 1 316 ? -16.670 2.191 0.863 1.00 97.94 316 VAL A O 1
ATOM 2441 N N . GLU A 1 317 ? -17.261 1.087 -0.994 1.00 95.19 317 GLU A N 1
ATOM 2442 C CA . GLU A 1 317 ? -18.542 1.801 -1.185 1.00 95.19 317 GLU A CA 1
ATOM 2443 C C . GLU A 1 317 ? -19.603 1.440 -0.138 1.00 95.19 317 GLU A C 1
ATOM 2445 O O . GLU A 1 317 ? -20.590 2.151 0.046 1.00 95.19 317 GLU A O 1
ATOM 2450 N N . SER A 1 318 ? -19.445 0.301 0.535 1.00 96.69 318 SER A N 1
ATOM 2451 C CA . SER A 1 318 ? -20.377 -0.102 1.589 1.00 96.69 318 SER A CA 1
ATOM 2452 C C . SER A 1 318 ? -20.122 0.646 2.898 1.00 96.69 318 SER A C 1
ATOM 2454 O O . SER A 1 318 ? -21.039 0.746 3.715 1.00 96.69 318 SER A O 1
ATOM 2456 N N . ILE A 1 319 ? -18.902 1.148 3.122 1.00 98.12 319 ILE A N 1
ATOM 2457 C CA . ILE A 1 319 ? -18.514 1.904 4.321 1.00 98.12 319 ILE A CA 1
ATOM 2458 C C . ILE A 1 319 ? -18.622 3.416 4.093 1.00 98.12 319 ILE A C 1
ATOM 2460 O O . ILE A 1 319 ? -19.163 4.108 4.962 1.00 98.12 319 ILE A O 1
ATOM 2464 N N . TRP A 1 320 ? -18.130 3.916 2.955 1.00 96.19 320 TRP A N 1
ATOM 2465 C CA . TRP A 1 320 ? -18.031 5.345 2.628 1.00 96.19 320 TRP A CA 1
ATOM 2466 C C . TRP A 1 320 ? -18.836 5.723 1.393 1.00 96.19 320 TRP A C 1
ATOM 2468 O O . TRP A 1 320 ? -19.035 4.867 0.512 1.00 96.19 320 TRP A O 1
#

Radius of gyration: 22.45 Å; chains: 1; bounding box: 48×43×69 Å

pLDDT: mean 90.58, std 12.98, range [32.06, 98.94]

InterPro domains:
  IPR007346 Endonuclease I [PF04231] (106-314)
  IPR007346 Endonuclease I [PTHR33607] (94-320)
  IPR044925 His-Me finger superfamily [SSF54060] (103-314)
  IPR045939 Endonuclease YhcR, N-terminal domain [PF19886] (4-73)

Foldseek 3Di:
DQDDQVKQQKDWAAPDFPDDPPQRIAIEGQDPVCSLQRRCVNVVVCRRFAKDWDADFDQDPNHTHGPPTPDIAGPVRDGRDRPPPLDDLPPLPCPDCLLPPLPPAFAPRNLQSQLVSFLQKDWDALVCLLVLQLPLQQDSVHNQWGQAQQARDTHGSVQDDQDAPGKYWAQLQACLQWVPDCDIDSNRQLLRIHIHGNVVSVQQHNAFADPAADADPVRGQWHHDDRHIYGHLQCLLSSLLSLSLVQSNADPPHPTHAHEDQDTPPGSHNYGHHLVSSLVSNVSHPQDSSSSSSQVCCCPPNMVGGRVCNSPVVSSVRHD